Protein AF-A0A2G9S1P7-F1 (afdb_monomer)

Solvent-accessible surface area (backbone atoms only — not comparable to full-atom values): 11426 Å² total; per-residue (Å²): 118,78,45,73,41,62,32,80,43,76,44,75,82,76,68,93,83,61,48,60,66,56,50,50,52,48,40,61,75,66,62,36,43,60,49,79,42,38,72,91,50,47,66,48,49,61,78,44,46,88,80,34,85,60,46,77,47,45,32,31,56,57,99,62,91,51,92,96,43,44,49,48,54,62,67,40,44,70,75,72,67,65,46,51,88,34,25,35,31,53,68,60,59,75,81,32,35,63,25,53,47,60,56,46,48,32,37,54,76,45,55,23,43,71,52,84,76,98,62,97,62,95,48,48,66,64,48,54,51,45,39,42,74,40,74,37,22,32,43,34,33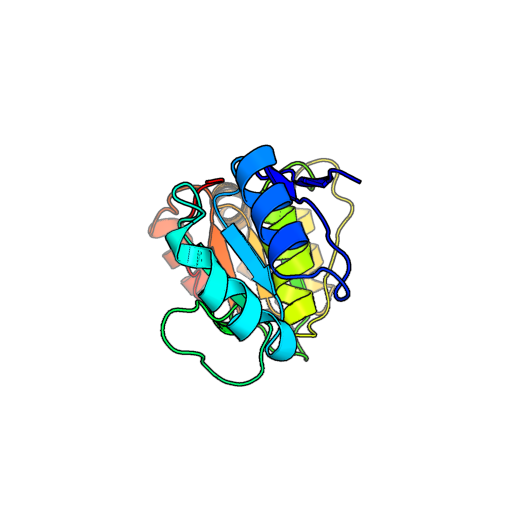,38,33,70,54,55,55,52,37,70,73,48,75,52,80,81,57,67,58,82,41,57,74,46,37,39,30,38,83,57,88,65,58,67,68,54,43,52,53,43,26,74,60,72,73,41,68,65,47,79,47,87,77,75,66,126

Sequence (196 aa):
MIMISITGLILIPGTTQLTAKDILHRLQTSDAKCIITHDALAPVVDSIAAQAPCMKNKMVVSGSPREGWLSFQELFQYWLDLLPSDVFWNASDTGWAKSAWSSVFSPWIQGSCVFAHGMPRFDAEVILETLVKYPVTTFCSAPTLYRMMVLHNLDSYKFKSLKHCISAGEPINPQVMEQWKATTGLDIYEGYGQTE

Nearest PDB structures (foldseek):
  3gpc-assembly1_A  TM=6.292E-01  e=1.128E-20  Homo sapiens
  3day-assembly1_A  TM=6.291E-01  e=3.161E-20  Homo sapiens
  3gpc-assembly2_B  TM=6.311E-01  e=4.089E-20  Homo sapiens
  3b7w-assembly1_A  TM=6.319E-01  e=1.686E-19  Homo sapiens
  3etc-assembly3_B  TM=6.363E-01  e=4.494E-14  Methanosarcina acetivorans

Structure (mmCIF, N/CA/C/O backbone):
data_AF-A0A2G9S1P7-F1
#
_entry.id   AF-A0A2G9S1P7-F1
#
loop_
_atom_site.group_PDB
_atom_site.id
_atom_site.type_symbol
_atom_site.label_atom_id
_atom_site.label_alt_id
_atom_site.label_comp_id
_atom_site.label_asym_id
_atom_site.label_entity_id
_atom_site.label_seq_id
_atom_site.pdbx_PDB_ins_code
_atom_site.Cartn_x
_atom_site.Cartn_y
_atom_site.Cartn_z
_atom_site.occupancy
_atom_site.B_iso_or_equiv
_atom_site.auth_seq_id
_atom_site.auth_comp_id
_atom_site.auth_asym_id
_atom_site.auth_atom_id
_atom_site.pdbx_PDB_model_num
ATOM 1 N N . MET A 1 1 ? -3.459 3.474 -25.927 1.00 24.94 1 MET A N 1
ATOM 2 C CA . MET A 1 1 ? -4.394 3.979 -24.905 1.00 24.94 1 MET A CA 1
ATOM 3 C C . MET A 1 1 ? -3.548 4.681 -23.860 1.00 24.94 1 MET A C 1
ATOM 5 O O . MET A 1 1 ? -2.812 4.001 -23.164 1.00 24.94 1 MET A O 1
ATOM 9 N N . ILE A 1 2 ? -3.510 6.014 -23.869 1.00 28.00 2 ILE A N 1
ATOM 10 C CA . ILE A 1 2 ? -2.743 6.793 -22.889 1.00 28.00 2 ILE A CA 1
ATOM 11 C C . ILE A 1 2 ? -3.583 6.805 -21.617 1.00 28.00 2 ILE A C 1
ATOM 13 O O . ILE A 1 2 ? -4.661 7.393 -21.607 1.00 28.00 2 ILE A O 1
ATOM 17 N N . MET A 1 3 ? -3.145 6.080 -20.591 1.00 25.30 3 MET A N 1
ATOM 18 C CA . MET A 1 3 ? -3.846 6.047 -19.313 1.00 25.30 3 MET A CA 1
ATOM 19 C C . MET A 1 3 ? -3.188 7.095 -18.423 1.00 25.30 3 MET A C 1
ATOM 21 O O . MET A 1 3 ? -2.070 6.901 -17.950 1.00 25.30 3 MET A O 1
ATOM 25 N N . ILE A 1 4 ? -3.847 8.243 -18.271 1.00 33.78 4 ILE A N 1
ATOM 26 C CA . ILE A 1 4 ? -3.433 9.255 -17.299 1.00 33.78 4 ILE A CA 1
ATOM 27 C C . ILE A 1 4 ? -3.841 8.704 -15.939 1.00 33.78 4 ILE A C 1
ATOM 29 O O . ILE A 1 4 ? -5.026 8.640 -15.611 1.00 33.78 4 ILE A O 1
ATOM 33 N N . SER A 1 5 ? -2.852 8.226 -15.191 1.00 40.41 5 SER A N 1
ATOM 34 C CA . SER A 1 5 ? -3.042 7.884 -13.795 1.00 40.41 5 SER A CA 1
ATOM 35 C C . SER A 1 5 ? -3.341 9.162 -13.028 1.00 40.41 5 SER A C 1
ATOM 37 O O . SER A 1 5 ? -2.836 10.249 -13.303 1.00 40.41 5 SER A O 1
ATOM 39 N N . ILE A 1 6 ? -4.141 8.984 -12.000 1.00 33.84 6 ILE A N 1
ATOM 40 C CA . ILE A 1 6 ? -4.586 9.980 -11.040 1.00 33.84 6 ILE A CA 1
ATOM 41 C C . ILE A 1 6 ? -3.395 10.572 -10.241 1.00 33.84 6 ILE A C 1
ATOM 43 O O . ILE A 1 6 ? -3.493 11.598 -9.579 1.00 33.84 6 ILE A O 1
ATOM 47 N N . THR A 1 7 ? -2.223 9.954 -10.390 1.00 36.62 7 THR A N 1
ATOM 48 C CA . THR A 1 7 ? -0.902 10.393 -9.939 1.00 36.62 7 THR A CA 1
ATOM 49 C C . THR A 1 7 ? -0.195 11.346 -10.924 1.00 36.62 7 THR A C 1
ATOM 51 O O . THR A 1 7 ? 1.024 11.444 -10.895 1.00 36.62 7 THR A O 1
ATOM 54 N N . GLY A 1 8 ? -0.870 11.923 -11.923 1.00 43.09 8 GLY A N 1
ATOM 55 C CA . GLY A 1 8 ? -0.194 12.700 -12.978 1.00 43.09 8 GLY A CA 1
ATOM 56 C C . GLY A 1 8 ? 0.811 11.899 -13.830 1.00 43.09 8 GLY A C 1
ATOM 57 O O . GLY A 1 8 ? 1.462 12.464 -14.708 1.00 43.09 8 GLY A O 1
ATOM 58 N N . LEU A 1 9 ? 0.929 10.582 -13.611 1.00 53.75 9 LEU A N 1
ATOM 59 C CA . LEU A 1 9 ? 1.771 9.692 -14.403 1.00 53.75 9 LEU A CA 1
ATOM 60 C C . LEU A 1 9 ? 1.025 9.294 -15.664 1.00 53.75 9 LEU A C 1
ATOM 62 O O . LEU A 1 9 ? -0.098 8.788 -15.626 1.00 53.75 9 LEU A O 1
ATOM 66 N N . ILE A 1 10 ? 1.687 9.485 -16.793 1.00 67.56 10 ILE A N 1
ATOM 67 C CA . ILE A 1 10 ? 1.169 9.101 -18.095 1.00 67.56 10 ILE A CA 1
ATOM 68 C C . ILE A 1 10 ? 1.691 7.698 -18.401 1.00 67.56 10 ILE A C 1
ATOM 70 O O . ILE A 1 10 ? 2.866 7.517 -18.715 1.00 67.56 10 ILE A O 1
ATOM 74 N N . LEU A 1 11 ? 0.817 6.694 -18.304 1.00 67.25 11 LEU A N 1
ATOM 75 C CA . LEU A 1 11 ? 1.153 5.321 -18.670 1.00 67.25 11 LEU A CA 1
ATOM 76 C C . LEU A 1 11 ? 0.963 5.129 -20.176 1.00 67.25 11 LEU A C 1
ATOM 78 O O . LEU A 1 11 ? -0.125 5.337 -20.724 1.00 67.25 11 LEU A O 1
ATOM 82 N N . ILE A 1 12 ? 2.037 4.699 -20.838 1.00 75.50 12 ILE A N 1
ATOM 83 C CA . ILE A 1 12 ? 2.078 4.458 -22.281 1.00 75.50 12 ILE A CA 1
ATOM 84 C C . ILE A 1 12 ? 2.308 2.960 -22.501 1.00 75.50 12 ILE A C 1
ATOM 86 O O . ILE A 1 12 ? 3.454 2.515 -22.568 1.00 75.50 12 ILE A O 1
ATOM 90 N N . PRO A 1 13 ? 1.238 2.150 -22.584 1.00 73.06 13 PRO A N 1
ATOM 91 C CA . PRO A 1 13 ? 1.377 0.712 -22.753 1.00 73.06 13 PRO A CA 1
ATOM 92 C C . PRO A 1 13 ? 2.010 0.368 -24.110 1.00 73.06 13 PRO A C 1
ATOM 94 O O . PRO A 1 13 ? 1.704 0.974 -25.146 1.00 73.06 13 PRO A O 1
ATOM 97 N N . GLY A 1 14 ? 2.876 -0.644 -24.100 1.00 74.12 14 GLY A N 1
ATOM 98 C CA . GLY A 1 14 ? 3.505 -1.239 -25.275 1.00 74.12 14 GLY A CA 1
ATOM 99 C C . GLY A 1 14 ? 3.278 -2.749 -25.309 1.00 74.12 14 GLY A C 1
ATOM 100 O O . GLY A 1 14 ? 3.084 -3.376 -24.272 1.00 74.12 14 GLY A O 1
ATOM 101 N N . THR A 1 15 ? 3.281 -3.333 -26.507 1.00 74.00 15 THR A N 1
ATOM 102 C CA . THR A 1 15 ? 3.285 -4.795 -26.665 1.00 74.00 15 THR A CA 1
ATOM 103 C C . THR A 1 15 ? 4.667 -5.356 -26.327 1.00 74.00 15 THR A C 1
ATOM 105 O O . THR A 1 15 ? 5.679 -4.693 -26.549 1.00 74.00 15 THR A O 1
ATOM 108 N N . THR A 1 16 ? 4.731 -6.591 -25.835 1.00 75.12 16 THR A N 1
ATOM 109 C CA . THR A 1 16 ? 5.998 -7.291 -25.567 1.00 75.12 16 THR A CA 1
ATOM 110 C C . THR A 1 16 ? 6.747 -7.693 -26.845 1.00 75.12 16 THR A C 1
ATOM 112 O O . THR A 1 16 ? 7.886 -8.136 -26.778 1.00 75.12 16 THR A O 1
ATOM 115 N N . GLN A 1 17 ? 6.134 -7.513 -28.021 1.00 79.31 17 GLN A N 1
ATOM 116 C CA . GLN A 1 17 ? 6.729 -7.818 -29.330 1.00 79.31 17 GLN A CA 1
ATOM 117 C C . GLN A 1 17 ? 7.558 -6.662 -29.924 1.00 79.31 17 GLN A C 1
ATOM 119 O O . GLN A 1 17 ? 8.015 -6.760 -31.061 1.00 79.31 17 GLN A O 1
ATOM 124 N N . LEU A 1 18 ? 7.719 -5.544 -29.205 1.00 81.81 18 LEU A N 1
ATOM 125 C CA . LEU A 1 18 ? 8.450 -4.376 -29.706 1.00 81.81 18 LEU A CA 1
ATOM 126 C C . LEU A 1 18 ? 9.950 -4.664 -29.849 1.00 81.81 18 LEU A C 1
ATOM 128 O O . LEU A 1 18 ? 10.580 -5.238 -28.961 1.00 81.81 18 LEU A O 1
ATOM 132 N N . THR A 1 19 ? 10.537 -4.203 -30.953 1.00 91.31 19 THR A N 1
ATOM 133 C CA . THR A 1 19 ? 11.985 -4.276 -31.169 1.00 91.31 19 THR A CA 1
ATOM 134 C C . THR A 1 19 ? 12.717 -3.163 -30.413 1.00 91.31 19 THR A C 1
ATOM 136 O O . THR A 1 19 ? 12.115 -2.173 -29.996 1.00 91.31 19 THR A O 1
ATOM 139 N N . ALA A 1 20 ? 14.046 -3.264 -30.302 1.00 91.56 20 ALA A N 1
ATOM 140 C CA . ALA A 1 20 ? 14.887 -2.208 -29.727 1.00 91.56 20 ALA A CA 1
ATOM 141 C C . ALA A 1 20 ? 14.623 -0.825 -30.354 1.00 91.56 20 ALA A C 1
ATOM 143 O O . ALA A 1 20 ? 14.529 0.178 -29.649 1.00 91.56 20 ALA A O 1
ATOM 144 N N . LYS A 1 21 ? 14.451 -0.777 -31.683 1.00 92.56 21 LYS A N 1
ATOM 145 C CA . LYS A 1 21 ? 14.173 0.466 -32.415 1.00 92.56 21 LYS A CA 1
ATOM 146 C C . LYS A 1 21 ? 12.805 1.037 -32.053 1.00 92.56 21 LYS A C 1
ATOM 148 O O . LYS A 1 21 ? 12.691 2.243 -31.851 1.00 92.56 21 LYS A O 1
ATOM 153 N N . ASP A 1 22 ? 11.793 0.180 -31.928 1.00 90.88 22 ASP A N 1
ATOM 154 C CA . ASP A 1 22 ? 10.436 0.614 -31.588 1.00 90.88 22 ASP A CA 1
ATOM 155 C C . ASP A 1 22 ? 10.359 1.158 -30.159 1.00 90.88 22 ASP A C 1
ATOM 157 O O . ASP A 1 22 ? 9.702 2.172 -29.914 1.00 90.88 22 ASP A O 1
ATOM 161 N N . ILE A 1 23 ? 11.041 0.502 -29.213 1.00 90.06 23 ILE A N 1
ATOM 162 C CA . ILE A 1 23 ? 11.106 0.945 -27.815 1.00 90.06 23 ILE A CA 1
ATOM 163 C C . ILE A 1 23 ? 11.822 2.294 -27.736 1.00 90.06 23 ILE A C 1
ATOM 165 O O . ILE A 1 23 ? 11.286 3.226 -27.141 1.00 90.06 23 ILE A O 1
ATOM 169 N N . LEU A 1 24 ? 12.985 2.430 -28.381 1.00 92.06 24 LEU A N 1
ATOM 170 C CA . LEU A 1 24 ? 13.747 3.679 -28.384 1.00 92.06 24 LEU A CA 1
ATOM 171 C C . LEU A 1 24 ? 12.939 4.840 -28.973 1.00 92.06 24 LEU A C 1
ATOM 173 O O . LEU A 1 24 ? 12.854 5.904 -28.362 1.00 92.06 24 LEU A O 1
ATOM 177 N N . HIS A 1 25 ? 12.299 4.616 -30.124 1.00 91.62 25 HIS A N 1
ATOM 178 C CA . HIS A 1 25 ? 11.464 5.624 -30.771 1.00 91.62 25 HIS A CA 1
ATOM 179 C C . HIS A 1 25 ? 10.335 6.102 -29.850 1.00 91.62 25 HIS A C 1
ATOM 181 O O . HIS A 1 25 ? 10.090 7.304 -29.739 1.00 91.62 25 HIS A O 1
ATOM 187 N N . ARG A 1 26 ? 9.674 5.176 -29.146 1.00 88.75 26 ARG A N 1
ATOM 188 C CA . ARG A 1 26 ? 8.619 5.513 -28.183 1.00 88.75 26 ARG A CA 1
ATOM 189 C C . ARG A 1 26 ? 9.161 6.309 -27.003 1.00 88.75 26 ARG A C 1
ATOM 191 O O . ARG A 1 26 ? 8.593 7.353 -26.712 1.00 88.75 26 ARG A O 1
ATOM 198 N N . LEU A 1 27 ? 10.257 5.864 -26.381 1.00 89.62 27 LEU A N 1
ATOM 199 C CA . LEU A 1 27 ? 10.870 6.542 -25.231 1.00 89.62 27 LEU A CA 1
ATOM 200 C C . LEU A 1 27 ? 11.237 7.996 -25.548 1.00 89.62 27 LEU A C 1
ATOM 202 O O . LEU A 1 27 ? 10.959 8.885 -24.747 1.00 89.62 27 LEU A O 1
ATOM 206 N N . GLN A 1 28 ? 11.817 8.232 -26.728 1.00 88.62 28 GLN A N 1
ATOM 207 C CA . GLN A 1 28 ? 12.198 9.569 -27.185 1.00 88.62 28 GLN A CA 1
ATOM 208 C C . GLN A 1 28 ? 10.980 10.430 -27.529 1.00 88.62 28 GLN A C 1
ATOM 210 O O . GLN A 1 28 ? 10.924 11.593 -27.147 1.00 88.62 28 GLN A O 1
ATOM 215 N N . THR A 1 29 ? 9.987 9.861 -28.219 1.00 89.12 29 THR A N 1
ATOM 216 C CA . THR A 1 29 ? 8.788 10.608 -28.634 1.00 89.12 29 THR A CA 1
ATOM 217 C C . THR A 1 29 ? 7.922 11.001 -27.440 1.00 89.12 29 THR A C 1
ATOM 219 O O . THR A 1 29 ? 7.301 12.059 -27.452 1.00 89.12 29 THR A O 1
ATOM 222 N N . SER A 1 30 ? 7.862 10.158 -26.408 1.00 84.56 30 SER A N 1
ATOM 223 C CA . SER A 1 30 ? 7.041 10.414 -25.226 1.00 84.56 30 SER A CA 1
ATOM 224 C C . SER A 1 30 ? 7.754 11.160 -24.105 1.00 84.56 30 SER A C 1
ATOM 226 O O . SER A 1 30 ? 7.119 11.415 -23.086 1.00 84.56 30 SER A O 1
ATOM 228 N N . ASP A 1 31 ? 9.058 11.417 -24.234 1.00 85.75 31 ASP A N 1
ATOM 229 C CA . ASP A 1 31 ? 9.894 11.939 -23.145 1.00 85.75 31 ASP A CA 1
ATOM 230 C C . ASP A 1 31 ? 9.761 11.100 -21.852 1.00 85.75 31 ASP A C 1
ATOM 232 O O . ASP A 1 31 ? 9.634 11.604 -20.733 1.00 85.75 31 ASP A O 1
ATOM 236 N N . ALA A 1 32 ? 9.699 9.769 -22.011 1.00 83.44 32 ALA A N 1
ATOM 237 C CA . ALA A 1 32 ? 9.426 8.876 -20.889 1.00 83.44 32 ALA A CA 1
ATOM 238 C C . ALA A 1 32 ? 10.610 8.845 -19.915 1.00 83.44 32 ALA A C 1
ATOM 240 O O . ALA A 1 32 ? 11.734 8.496 -20.276 1.00 83.44 32 ALA A O 1
ATOM 241 N N . LYS A 1 33 ? 10.326 9.136 -18.642 1.00 87.12 33 LYS A N 1
ATOM 242 C CA . LYS A 1 33 ? 11.322 9.139 -17.558 1.00 87.12 33 LYS A CA 1
ATOM 243 C C . LYS A 1 33 ? 11.551 7.763 -16.932 1.00 87.12 33 LYS A C 1
ATOM 245 O O . LYS A 1 33 ? 12.543 7.579 -16.229 1.00 87.12 33 LYS A O 1
ATOM 250 N N . CYS A 1 34 ? 10.646 6.813 -17.157 1.00 86.69 34 CYS A N 1
ATOM 251 C CA . CYS A 1 34 ? 10.711 5.465 -16.603 1.00 86.69 34 CYS A CA 1
ATOM 252 C C . CYS A 1 34 ? 10.182 4.437 -17.609 1.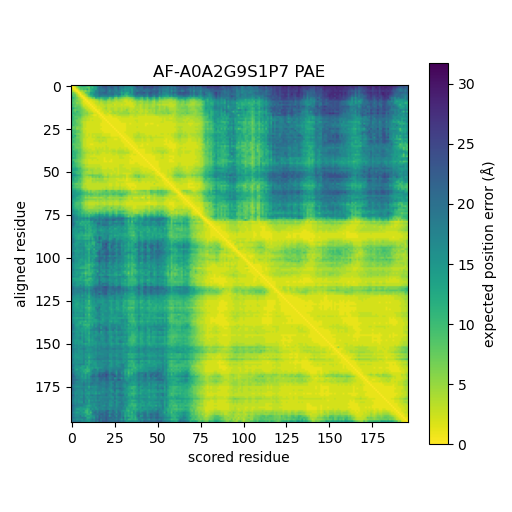00 86.69 34 CYS A C 1
ATOM 254 O O . CYS A 1 34 ? 9.243 4.724 -18.353 1.00 86.69 34 CYS A O 1
ATOM 256 N N . ILE A 1 35 ? 10.763 3.238 -17.600 1.00 88.31 35 ILE A N 1
ATOM 257 C CA . ILE A 1 35 ? 10.259 2.065 -18.318 1.00 88.31 35 ILE A CA 1
ATOM 258 C C . ILE A 1 35 ? 10.105 0.893 -17.352 1.00 88.31 35 ILE A C 1
ATOM 260 O O . ILE A 1 35 ? 10.987 0.636 -16.534 1.00 88.31 35 ILE A O 1
ATOM 264 N N . ILE A 1 36 ? 8.988 0.178 -17.473 1.00 88.06 36 ILE A N 1
ATOM 265 C CA . ILE A 1 36 ? 8.688 -1.032 -16.707 1.00 88.06 36 ILE A CA 1
ATOM 266 C C . ILE A 1 36 ? 8.606 -2.192 -17.701 1.00 88.06 36 ILE A C 1
ATOM 268 O O . ILE A 1 36 ? 7.870 -2.103 -18.683 1.00 88.06 36 ILE A O 1
ATOM 272 N N . THR A 1 37 ? 9.368 -3.262 -17.481 1.00 88.81 37 THR A N 1
ATOM 273 C CA . THR A 1 37 ? 9.363 -4.443 -18.363 1.00 88.81 37 THR A CA 1
ATOM 274 C C . THR A 1 37 ? 9.660 -5.736 -17.600 1.00 88.81 37 THR A C 1
ATOM 276 O O . THR A 1 37 ? 9.910 -5.694 -16.406 1.00 88.81 37 THR A O 1
ATOM 279 N N . HIS A 1 38 ? 9.634 -6.893 -18.260 1.00 87.88 38 HIS A N 1
ATOM 280 C CA . HIS A 1 38 ? 10.009 -8.196 -17.692 1.00 87.88 38 HIS A CA 1
ATOM 281 C C . HIS A 1 38 ? 11.424 -8.635 -18.124 1.00 87.88 38 HIS A C 1
ATOM 283 O O . HIS A 1 38 ? 12.024 -8.039 -19.025 1.00 87.88 38 HIS A O 1
ATOM 289 N N . ASP A 1 39 ? 11.928 -9.741 -17.566 1.00 88.50 39 ASP A N 1
ATOM 290 C CA . ASP A 1 39 ? 13.300 -10.239 -17.785 1.00 88.50 39 ASP A CA 1
ATOM 291 C C . ASP A 1 39 ? 13.697 -10.386 -19.254 1.00 88.50 39 ASP A C 1
ATOM 293 O O . ASP A 1 39 ? 14.772 -9.948 -19.651 1.00 88.50 39 ASP A O 1
ATOM 297 N N . ALA A 1 40 ? 12.820 -10.960 -20.084 1.00 87.81 40 ALA A N 1
ATOM 298 C CA . ALA A 1 40 ? 13.117 -11.174 -21.503 1.00 87.81 40 ALA A CA 1
ATOM 299 C C . ALA A 1 40 ? 13.342 -9.876 -22.311 1.00 87.81 40 ALA A C 1
ATOM 301 O O . ALA A 1 40 ? 14.049 -9.904 -23.314 1.00 87.81 40 ALA A O 1
ATOM 302 N N . LEU A 1 41 ? 12.782 -8.738 -21.886 1.00 89.50 41 LEU A N 1
ATOM 303 C CA . LEU A 1 41 ? 12.900 -7.459 -22.598 1.00 89.50 41 LEU A CA 1
ATOM 304 C C . LEU A 1 41 ? 13.938 -6.519 -21.972 1.00 89.50 41 LEU A C 1
ATOM 306 O O . LEU A 1 41 ? 14.412 -5.604 -22.642 1.00 89.50 41 LEU A O 1
ATOM 310 N N . ALA A 1 42 ? 14.327 -6.738 -20.715 1.00 91.88 42 ALA A N 1
ATOM 311 C CA . ALA A 1 42 ? 15.294 -5.888 -20.027 1.00 91.88 42 ALA A CA 1
ATOM 312 C C . ALA A 1 42 ? 16.661 -5.774 -20.754 1.00 91.88 42 ALA A C 1
ATOM 314 O O . ALA A 1 42 ? 17.139 -4.649 -20.903 1.00 91.88 42 ALA A O 1
ATOM 315 N N . PRO A 1 43 ? 17.264 -6.849 -21.319 1.00 93.25 43 PRO A N 1
ATOM 316 C CA . PRO A 1 43 ? 18.500 -6.733 -22.103 1.00 93.25 43 PRO A CA 1
ATOM 317 C C . PRO A 1 43 ? 18.353 -5.853 -23.349 1.00 93.25 43 PRO A C 1
ATOM 319 O O . PRO A 1 43 ? 19.279 -5.138 -23.727 1.00 93.25 43 PRO A O 1
ATOM 322 N N . VAL A 1 44 ? 17.176 -5.882 -23.981 1.00 92.75 44 VAL A N 1
ATOM 323 C CA . VAL A 1 44 ? 16.881 -5.049 -25.151 1.00 92.75 44 VAL A CA 1
ATOM 324 C C . VAL A 1 44 ? 16.865 -3.580 -24.745 1.00 92.75 44 VAL A C 1
ATOM 326 O O . VAL A 1 44 ? 17.469 -2.754 -25.425 1.00 92.75 44 VAL A O 1
ATOM 329 N N . VAL A 1 45 ? 16.240 -3.258 -23.611 1.00 92.75 45 VAL A N 1
ATOM 330 C CA . VAL A 1 45 ? 16.213 -1.893 -23.068 1.00 92.75 45 VAL A CA 1
ATOM 331 C C . VAL A 1 45 ? 17.615 -1.422 -22.679 1.00 92.75 45 VAL A C 1
ATOM 333 O O . VAL A 1 45 ? 17.981 -0.294 -22.996 1.00 92.75 45 VAL A O 1
ATOM 336 N N . ASP A 1 46 ? 18.434 -2.279 -22.065 1.00 93.88 46 ASP A N 1
ATOM 337 C CA . ASP A 1 46 ? 19.824 -1.941 -21.731 1.00 93.88 46 ASP A CA 1
ATOM 338 C C . ASP A 1 46 ? 20.642 -1.571 -22.979 1.00 93.88 46 ASP A C 1
ATOM 340 O O . ASP A 1 46 ? 21.410 -0.610 -22.943 1.00 93.88 46 ASP A O 1
ATOM 344 N N . SER A 1 47 ? 20.415 -2.255 -24.108 1.00 94.31 47 SER A N 1
ATOM 345 C CA . SER A 1 47 ? 21.120 -1.974 -25.370 1.00 94.31 47 SER A CA 1
ATOM 346 C C . SER A 1 47 ? 20.836 -0.577 -25.950 1.00 94.31 47 SER A C 1
ATOM 348 O O . SER A 1 47 ? 21.646 -0.041 -26.708 1.00 94.31 47 SER A O 1
ATOM 350 N N . ILE A 1 48 ? 19.701 0.029 -25.585 1.00 93.50 48 ILE A N 1
ATOM 351 C CA . ILE A 1 48 ? 19.256 1.341 -26.081 1.00 93.50 48 ILE A CA 1
ATOM 352 C C . ILE A 1 48 ? 19.247 2.432 -25.005 1.00 93.50 48 ILE A C 1
ATOM 354 O O . ILE A 1 48 ? 19.024 3.594 -25.334 1.00 93.50 48 ILE A O 1
ATOM 358 N N . ALA A 1 49 ? 19.498 2.097 -23.736 1.00 89.44 49 ALA A N 1
ATOM 359 C CA . ALA A 1 49 ? 19.341 3.018 -22.611 1.00 89.44 49 ALA A CA 1
ATOM 360 C C . ALA A 1 49 ? 20.197 4.287 -22.752 1.00 89.44 49 ALA A C 1
ATOM 362 O O . ALA A 1 49 ? 19.715 5.388 -22.505 1.00 89.44 49 ALA A O 1
ATOM 363 N N . ALA A 1 50 ? 21.435 4.149 -23.239 1.00 90.19 50 ALA A N 1
ATOM 364 C CA . ALA A 1 50 ? 22.340 5.276 -23.480 1.00 90.19 50 ALA A CA 1
ATOM 365 C C . ALA A 1 50 ? 21.837 6.258 -24.560 1.00 90.19 50 ALA A C 1
ATOM 367 O O . ALA A 1 50 ? 22.307 7.389 -24.631 1.00 90.19 50 ALA A O 1
ATOM 368 N N . GLN A 1 51 ? 20.888 5.836 -25.402 1.00 91.25 51 GLN A N 1
ATOM 369 C CA . GLN A 1 51 ? 20.308 6.637 -26.487 1.00 91.25 51 GLN A CA 1
ATOM 370 C C . GLN A 1 51 ? 19.012 7.357 -26.060 1.00 91.25 51 GLN A C 1
ATOM 372 O O . GLN A 1 51 ? 18.446 8.125 -26.842 1.00 91.25 51 GLN A O 1
ATOM 377 N N . ALA A 1 52 ? 18.535 7.125 -24.832 1.00 88.00 52 ALA A N 1
ATOM 378 C CA . ALA A 1 52 ? 17.333 7.728 -24.260 1.00 88.00 52 ALA A CA 1
ATOM 379 C C . ALA A 1 52 ? 17.702 8.623 -23.054 1.00 88.00 52 ALA A C 1
ATOM 381 O O . ALA A 1 52 ? 17.522 8.211 -21.909 1.00 88.00 52 ALA A O 1
ATOM 382 N N . PRO A 1 53 ? 18.205 9.853 -23.280 1.00 84.88 53 PRO A N 1
ATOM 383 C CA . PRO A 1 53 ? 18.754 10.709 -22.217 1.00 84.88 53 PRO A CA 1
ATOM 384 C C . PRO A 1 53 ? 17.722 11.131 -21.159 1.00 84.88 53 PRO A C 1
ATOM 386 O O . PRO A 1 53 ? 18.087 11.480 -20.040 1.00 84.88 53 PRO A O 1
ATOM 389 N N . CYS A 1 54 ? 16.435 11.093 -21.499 1.00 83.50 54 CYS A N 1
ATOM 390 C CA . CYS A 1 54 ? 15.346 11.476 -20.604 1.00 83.50 54 CYS A CA 1
ATOM 391 C C . CYS A 1 54 ? 14.938 10.353 -19.635 1.00 83.50 54 CYS A C 1
ATOM 393 O O . CYS A 1 54 ? 14.267 10.617 -18.634 1.00 83.50 54 CYS A O 1
ATOM 395 N N . MET A 1 55 ? 15.359 9.110 -19.906 1.00 88.50 55 MET A N 1
ATOM 396 C CA . MET A 1 55 ? 15.042 7.937 -19.096 1.00 88.50 55 MET A CA 1
ATOM 397 C C . MET A 1 55 ? 15.904 7.929 -17.829 1.00 88.50 55 MET A C 1
ATOM 399 O O . MET A 1 55 ? 17.114 7.728 -17.881 1.00 88.50 55 MET A O 1
ATOM 403 N N . LYS A 1 56 ? 15.266 8.142 -16.677 1.00 86.25 56 LYS A N 1
ATOM 404 C CA . LYS A 1 56 ? 15.924 8.218 -15.366 1.00 86.25 56 LYS A CA 1
ATOM 405 C C . LYS A 1 56 ? 15.936 6.881 -14.639 1.00 86.25 56 LYS A C 1
ATOM 407 O O . LYS A 1 56 ? 16.914 6.556 -13.980 1.00 86.25 56 LYS A O 1
ATOM 412 N N . ASN A 1 57 ? 14.846 6.124 -14.758 1.00 86.94 57 ASN A N 1
ATOM 413 C CA . ASN A 1 57 ? 14.635 4.888 -14.014 1.00 86.94 57 ASN A CA 1
ATOM 414 C C . ASN A 1 57 ? 14.268 3.733 -14.948 1.00 86.94 57 ASN A C 1
ATOM 416 O O . ASN A 1 57 ? 13.616 3.916 -15.978 1.00 86.94 57 ASN A O 1
ATOM 420 N N . LYS A 1 58 ? 14.668 2.525 -14.556 1.00 90.94 58 LYS A N 1
ATOM 421 C CA . LYS A 1 58 ? 14.320 1.273 -15.228 1.00 90.94 58 LYS A CA 1
ATOM 422 C C . LYS A 1 58 ? 13.810 0.306 -14.172 1.00 90.94 58 LYS A C 1
ATOM 424 O O . LYS A 1 58 ? 14.504 0.069 -13.185 1.00 90.94 58 LYS A O 1
ATOM 429 N N . MET A 1 59 ? 12.613 -0.227 -14.368 1.00 89.19 59 MET A N 1
ATOM 430 C CA . MET A 1 59 ? 11.981 -1.161 -13.442 1.00 89.19 59 MET A CA 1
ATOM 431 C C . MET A 1 59 ? 11.747 -2.503 -14.124 1.00 89.19 59 MET A C 1
ATOM 433 O O . MET A 1 59 ? 11.294 -2.557 -15.270 1.00 89.19 59 MET A O 1
ATOM 437 N N . VAL A 1 60 ? 12.057 -3.586 -13.420 1.00 89.31 60 VAL A N 1
ATOM 438 C CA . VAL A 1 60 ? 11.835 -4.946 -13.903 1.00 89.31 60 VAL A CA 1
ATOM 439 C C . VAL A 1 60 ? 10.775 -5.639 -13.053 1.00 89.31 60 VAL A C 1
ATOM 441 O O . VAL A 1 60 ? 10.807 -5.573 -11.828 1.00 89.31 60 VAL A O 1
ATOM 444 N N . VAL A 1 61 ? 9.829 -6.297 -13.715 1.00 85.06 61 VAL A N 1
ATOM 445 C CA . VAL A 1 61 ? 8.861 -7.213 -13.117 1.00 85.06 61 VAL A CA 1
ATOM 446 C C . VAL A 1 61 ? 9.460 -8.611 -13.233 1.00 85.06 61 VAL A C 1
ATOM 448 O O . VAL A 1 61 ? 9.313 -9.262 -14.267 1.00 85.06 61 VAL A O 1
ATOM 451 N N . SER A 1 62 ? 10.189 -9.036 -12.200 1.00 81.25 62 SER A N 1
ATOM 452 C CA . SER A 1 62 ? 10.956 -10.291 -12.175 1.00 81.25 62 SER A CA 1
ATOM 453 C C . SER A 1 62 ? 10.925 -10.938 -10.793 1.00 81.25 62 SER A C 1
ATOM 455 O O . SER A 1 62 ? 10.738 -10.261 -9.787 1.00 81.25 62 SER A O 1
ATOM 457 N N . GLY A 1 63 ? 11.127 -12.257 -10.746 1.00 75.50 63 GLY A N 1
ATOM 458 C CA . GLY A 1 63 ? 11.371 -12.991 -9.501 1.00 75.50 63 GLY A CA 1
ATOM 459 C C . GLY A 1 63 ? 12.833 -12.952 -9.038 1.00 75.50 63 GLY A C 1
ATOM 460 O O . GLY A 1 63 ? 13.162 -13.573 -8.032 1.00 75.50 63 GLY A O 1
ATOM 461 N N . SER A 1 64 ? 13.735 -12.295 -9.772 1.00 81.00 64 SER A N 1
ATOM 462 C CA . SER A 1 64 ? 15.154 -12.192 -9.421 1.00 81.00 64 SER A CA 1
ATOM 463 C C . SER A 1 64 ? 15.674 -10.765 -9.616 1.00 81.00 64 SER A C 1
ATOM 465 O O . SER A 1 64 ? 15.286 -10.097 -10.576 1.00 81.00 64 SER A O 1
ATOM 467 N N . PRO A 1 65 ? 16.562 -10.278 -8.730 1.00 82.69 65 PRO A N 1
ATOM 468 C CA . PRO A 1 65 ? 17.135 -8.947 -8.865 1.00 82.69 65 PRO A CA 1
ATOM 469 C C . PRO A 1 65 ? 17.999 -8.852 -10.128 1.00 82.69 65 PRO A C 1
ATOM 471 O O . PRO A 1 65 ? 18.698 -9.797 -10.503 1.00 82.69 65 PRO A O 1
ATOM 474 N N . ARG A 1 66 ? 17.973 -7.683 -10.772 1.00 88.75 66 ARG A N 1
ATOM 475 C CA . ARG A 1 66 ? 18.779 -7.369 -11.956 1.00 88.75 66 ARG A CA 1
ATOM 476 C C . ARG A 1 66 ? 19.625 -6.132 -11.681 1.00 88.75 66 ARG A C 1
ATOM 478 O O . ARG A 1 66 ? 19.101 -5.085 -11.320 1.00 88.75 66 ARG A O 1
ATOM 485 N N . GLU A 1 67 ? 20.934 -6.244 -11.880 1.00 88.62 67 GLU A N 1
ATOM 486 C CA . GLU A 1 67 ? 21.869 -5.141 -11.645 1.00 88.62 67 GLU A CA 1
ATOM 487 C C . GLU A 1 67 ? 21.522 -3.914 -12.508 1.00 88.62 67 GLU A C 1
ATOM 489 O O . GLU A 1 67 ? 21.254 -4.030 -13.706 1.00 88.62 67 GLU A O 1
ATOM 494 N N . GLY A 1 68 ? 21.496 -2.727 -11.895 1.00 87.75 68 GLY A N 1
ATOM 495 C CA . GLY A 1 68 ? 21.140 -1.475 -12.573 1.00 87.75 68 GLY A CA 1
ATOM 496 C C . GLY A 1 68 ? 19.649 -1.317 -12.903 1.00 87.75 68 GLY A C 1
ATOM 497 O O . GLY A 1 68 ? 19.295 -0.417 -13.671 1.00 87.75 68 GLY A O 1
ATOM 498 N N . TRP A 1 69 ? 18.787 -2.177 -12.351 1.00 91.38 69 TRP A N 1
ATOM 499 C CA . TRP A 1 6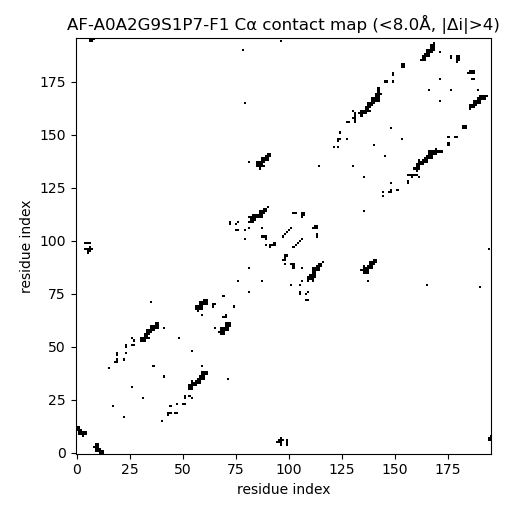9 ? 17.332 -2.112 -12.464 1.00 91.38 69 TRP A CA 1
ATOM 500 C C . TRP A 1 69 ? 16.683 -2.120 -11.083 1.00 91.38 69 TRP A C 1
ATOM 502 O O . TRP A 1 69 ? 17.122 -2.811 -10.168 1.00 91.38 69 TRP A O 1
ATOM 512 N N . LEU A 1 70 ? 15.602 -1.363 -10.952 1.00 85.69 70 LEU A N 1
ATOM 513 C CA . LEU A 1 70 ? 14.750 -1.388 -9.776 1.00 85.69 70 LEU A CA 1
ATOM 514 C C . LEU A 1 70 ? 13.796 -2.587 -9.865 1.00 85.69 70 LEU A C 1
ATOM 516 O O . LEU A 1 70 ? 13.152 -2.789 -10.896 1.00 85.69 70 LEU A O 1
ATOM 520 N N . SER A 1 71 ? 13.681 -3.377 -8.799 1.00 83.88 71 SER A N 1
ATOM 521 C CA . SER A 1 71 ? 12.677 -4.442 -8.732 1.00 83.88 71 SER A CA 1
ATOM 522 C C . SER A 1 71 ? 11.305 -3.826 -8.487 1.00 83.88 71 SER A C 1
ATOM 524 O O . SER A 1 71 ? 11.071 -3.183 -7.464 1.00 83.88 71 SER A O 1
ATOM 526 N N . PHE A 1 72 ? 10.393 -4.005 -9.442 1.00 77.38 72 PHE A N 1
ATOM 527 C CA . PHE A 1 72 ? 9.030 -3.507 -9.315 1.00 77.38 72 PHE A CA 1
ATOM 528 C C . PHE A 1 72 ? 8.340 -4.159 -8.111 1.00 77.38 72 PHE A C 1
ATOM 530 O O . PHE A 1 72 ? 7.721 -3.468 -7.314 1.00 77.38 72 PHE A O 1
ATOM 537 N N . GLN A 1 73 ? 8.514 -5.468 -7.919 1.00 70.69 73 GLN A N 1
ATOM 538 C CA . GLN A 1 73 ? 7.961 -6.186 -6.774 1.00 70.69 73 GLN A CA 1
ATOM 539 C C . GLN A 1 73 ? 8.508 -5.661 -5.445 1.00 70.69 73 GLN A C 1
ATOM 541 O O . GLN A 1 73 ? 7.713 -5.316 -4.579 1.00 70.69 73 GLN A O 1
ATOM 546 N N . GLU A 1 74 ? 9.829 -5.536 -5.289 1.00 72.62 74 GLU A N 1
ATOM 547 C CA . GLU A 1 74 ? 10.427 -5.108 -4.013 1.00 72.62 74 GLU A CA 1
ATOM 548 C C . GLU A 1 74 ? 9.989 -3.692 -3.623 1.00 72.62 74 GLU A C 1
ATOM 550 O O . GLU A 1 74 ? 9.655 -3.447 -2.466 1.00 72.62 74 GLU A O 1
ATOM 555 N N . LEU A 1 75 ? 9.914 -2.773 -4.592 1.00 69.31 75 LEU A N 1
ATOM 556 C CA . LEU A 1 75 ? 9.450 -1.402 -4.358 1.00 69.31 75 LEU A CA 1
ATOM 557 C C . LEU A 1 75 ? 8.032 -1.337 -3.788 1.00 69.31 75 LEU A C 1
ATOM 559 O O . LEU A 1 75 ? 7.753 -0.485 -2.948 1.00 69.31 75 LEU A O 1
ATOM 563 N N . PHE A 1 76 ? 7.142 -2.226 -4.230 1.00 67.56 76 PHE A N 1
ATOM 564 C CA . PHE A 1 76 ? 5.755 -2.245 -3.765 1.00 67.56 76 PHE A CA 1
ATOM 565 C C . PHE A 1 76 ? 5.509 -3.202 -2.593 1.00 67.56 76 PHE A C 1
ATOM 567 O O . PHE A 1 76 ? 4.497 -3.032 -1.911 1.00 67.56 76 PHE A O 1
ATOM 574 N N . GLN A 1 77 ? 6.410 -4.159 -2.344 1.00 64.81 77 GLN A N 1
ATOM 575 C CA . GLN A 1 77 ? 6.293 -5.172 -1.292 1.00 64.81 77 GLN A CA 1
ATOM 576 C C . GLN A 1 77 ? 6.556 -4.594 0.105 1.00 64.81 77 GLN A C 1
ATOM 578 O O . GLN A 1 77 ? 5.781 -4.839 1.022 1.00 64.81 77 GLN A O 1
ATOM 583 N N . TYR A 1 78 ? 7.591 -3.767 0.277 1.00 66.56 78 TYR A N 1
ATOM 584 C CA . TYR A 1 78 ? 7.942 -3.249 1.610 1.00 66.56 78 TYR A CA 1
ATOM 585 C C . TYR A 1 78 ? 7.078 -2.079 2.085 1.00 66.56 78 TYR A C 1
ATOM 587 O O . TYR A 1 78 ? 7.062 -1.775 3.272 1.00 66.56 78 TYR A O 1
ATOM 595 N N . TRP A 1 79 ? 6.372 -1.399 1.179 1.00 75.31 79 TRP A N 1
ATOM 596 C CA . TRP A 1 79 ? 5.606 -0.205 1.539 1.00 75.31 79 TRP A CA 1
ATOM 597 C C . TRP A 1 79 ? 4.369 -0.514 2.394 1.00 75.31 79 TRP A C 1
ATOM 599 O O . TRP A 1 79 ? 4.098 0.207 3.351 1.00 75.31 79 TRP A O 1
ATOM 609 N N . LEU A 1 80 ? 3.609 -1.557 2.038 1.00 81.56 80 LEU A N 1
ATOM 610 C CA . LEU A 1 80 ? 2.378 -1.938 2.749 1.00 81.56 80 LEU A CA 1
ATOM 611 C C . LEU A 1 80 ? 2.530 -3.194 3.619 1.00 81.56 80 LEU A C 1
ATOM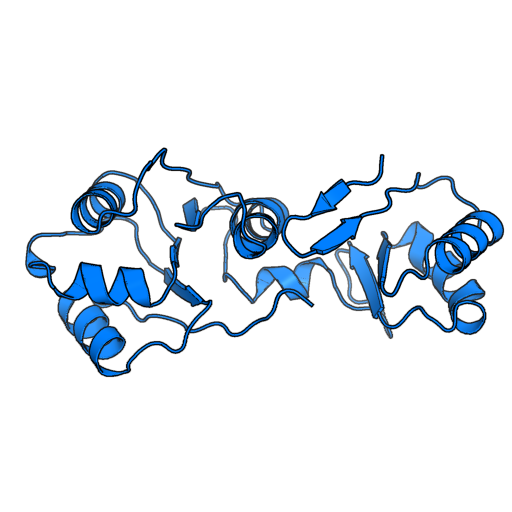 613 O O . LEU A 1 80 ? 1.582 -3.519 4.333 1.00 81.56 80 LEU A O 1
ATOM 617 N N . ASP A 1 81 ? 3.669 -3.890 3.516 1.00 83.38 81 ASP A N 1
ATOM 618 C CA . ASP A 1 81 ? 3.965 -5.156 4.202 1.00 83.38 81 ASP A CA 1
ATOM 619 C C . ASP A 1 81 ? 2.813 -6.177 4.087 1.00 83.38 81 ASP A C 1
ATOM 621 O O . ASP A 1 81 ? 2.327 -6.717 5.081 1.00 83.38 81 ASP A O 1
ATOM 625 N N . LEU A 1 82 ? 2.298 -6.386 2.864 1.00 85.88 82 LEU A N 1
ATOM 626 C CA . LEU A 1 82 ? 1.131 -7.245 2.642 1.00 85.88 82 LEU A CA 1
ATOM 627 C C . LEU A 1 82 ? 1.542 -8.685 2.358 1.00 85.88 82 LEU A C 1
ATOM 629 O O . LEU A 1 82 ? 2.399 -8.977 1.525 1.00 85.88 82 LEU A O 1
ATOM 633 N N . LEU A 1 83 ? 0.818 -9.609 2.977 1.00 88.56 83 LEU A N 1
ATOM 634 C CA . LEU A 1 83 ? 0.845 -11.023 2.644 1.00 88.56 83 LEU A CA 1
ATOM 635 C C . LEU A 1 83 ? -0.329 -11.372 1.714 1.00 88.56 83 LEU A C 1
ATOM 637 O O . LEU A 1 83 ? -1.386 -10.742 1.787 1.00 88.56 83 LEU A O 1
ATOM 641 N N . PRO A 1 84 ? -0.231 -12.440 0.900 1.00 90.81 84 PRO A N 1
ATOM 642 C CA . PRO A 1 84 ? -1.347 -12.896 0.063 1.00 90.81 84 PRO A CA 1
ATOM 643 C C . PRO A 1 84 ? -2.633 -13.221 0.846 1.00 90.81 84 PRO A C 1
ATOM 645 O O . PRO A 1 84 ? -3.728 -13.217 0.292 1.00 90.81 84 PRO A O 1
ATOM 648 N N . SER A 1 85 ? -2.515 -13.517 2.145 1.00 93.31 85 SER A N 1
ATOM 649 C CA . SER A 1 85 ? -3.650 -13.777 3.037 1.00 93.31 85 SER A CA 1
ATOM 650 C C . SER A 1 85 ? -4.327 -12.517 3.582 1.00 93.31 85 SER A C 1
ATOM 652 O O . SER A 1 85 ? -5.335 -12.635 4.279 1.00 93.31 85 SER A O 1
ATOM 654 N N . ASP A 1 86 ? -3.760 -11.334 3.343 1.00 94.81 86 ASP A N 1
ATOM 655 C CA . ASP A 1 86 ? -4.268 -10.091 3.909 1.00 94.81 86 ASP A CA 1
ATOM 656 C C . ASP A 1 86 ? -5.469 -9.531 3.149 1.00 94.81 86 ASP A C 1
ATOM 658 O O . ASP A 1 86 ? -5.632 -9.699 1.937 1.00 94.81 86 ASP A O 1
ATOM 662 N N . VAL A 1 87 ? -6.309 -8.823 3.902 1.00 97.00 87 VAL A N 1
ATOM 663 C CA . VAL A 1 87 ? -7.398 -7.998 3.391 1.00 97.00 87 VAL A CA 1
ATOM 664 C C . VAL A 1 87 ? -7.019 -6.553 3.664 1.00 97.00 87 VAL A C 1
ATOM 666 O O . VAL A 1 87 ? -7.075 -6.077 4.802 1.00 97.00 87 VAL A O 1
ATOM 669 N N . PHE A 1 88 ? -6.608 -5.869 2.606 1.00 96.25 88 PHE A N 1
ATOM 670 C CA . PHE A 1 88 ? -6.109 -4.511 2.655 1.00 96.25 88 PHE A CA 1
ATOM 671 C C . PHE A 1 88 ? -7.218 -3.502 2.369 1.00 96.25 88 PHE A C 1
ATOM 673 O O . PHE A 1 88 ? -7.890 -3.579 1.339 1.00 96.25 88 PHE A O 1
ATOM 680 N N . TRP A 1 89 ? -7.372 -2.511 3.244 1.00 96.44 89 TRP A N 1
ATOM 681 C CA . TRP A 1 89 ? -8.261 -1.378 3.023 1.00 96.44 89 TRP A CA 1
ATOM 682 C C . TRP A 1 89 ? -7.485 -0.061 3.038 1.00 96.44 89 TRP A C 1
ATOM 684 O O . TRP A 1 89 ? -6.995 0.371 4.079 1.00 96.44 89 TRP A O 1
ATOM 694 N N . ASN A 1 90 ? -7.429 0.617 1.891 1.00 93.19 90 ASN A N 1
ATOM 695 C CA . ASN A 1 90 ? -6.996 2.009 1.805 1.00 93.19 90 ASN A CA 1
ATOM 696 C C . ASN A 1 90 ? -8.212 2.938 1.750 1.00 93.19 90 ASN A C 1
ATOM 698 O O . ASN A 1 90 ? -8.902 3.010 0.731 1.00 93.19 90 ASN A O 1
ATOM 702 N N . ALA A 1 91 ? -8.460 3.665 2.837 1.00 92.00 91 ALA A N 1
ATOM 703 C CA . ALA A 1 91 ? -9.478 4.706 2.905 1.00 92.00 91 ALA A CA 1
ATOM 704 C C . ALA A 1 91 ? -8.964 5.984 2.215 1.00 92.00 91 ALA A C 1
ATOM 706 O O . ALA A 1 91 ? -8.506 6.927 2.857 1.00 92.00 91 ALA A O 1
ATOM 707 N N . SER A 1 92 ? -9.014 5.988 0.882 1.00 84.94 92 SER A N 1
ATOM 708 C CA . SER A 1 92 ? -8.598 7.099 0.021 1.00 84.94 92 SER A CA 1
ATOM 709 C C . SER A 1 92 ? -9.652 7.364 -1.043 1.00 84.94 92 SER A C 1
ATOM 711 O O . SER A 1 92 ? -10.309 6.438 -1.516 1.00 84.94 92 SER A O 1
ATOM 713 N N . ASP A 1 93 ? -9.753 8.621 -1.471 1.00 81.56 93 ASP A N 1
ATOM 714 C CA . ASP A 1 93 ? -10.504 8.960 -2.675 1.00 81.56 93 ASP A CA 1
ATOM 715 C C . ASP A 1 93 ? -9.864 8.275 -3.891 1.00 81.56 93 ASP A C 1
ATOM 717 O O . ASP A 1 93 ? -8.632 8.231 -4.014 1.00 81.56 93 ASP A O 1
ATOM 721 N N . THR A 1 94 ? -10.694 7.727 -4.782 1.00 78.75 94 THR A N 1
ATOM 722 C CA . THR A 1 94 ? -10.215 7.055 -5.996 1.00 78.75 94 THR A CA 1
ATOM 723 C C . THR A 1 94 ? -9.500 8.017 -6.933 1.00 78.75 94 THR A C 1
ATOM 725 O O . THR A 1 94 ? -8.598 7.595 -7.640 1.00 78.75 94 THR A O 1
ATOM 728 N N . GLY A 1 95 ? -9.873 9.298 -6.896 1.00 72.31 95 GLY A N 1
ATOM 729 C CA . GLY A 1 95 ? -9.301 10.440 -7.597 1.00 72.31 95 GLY A CA 1
ATOM 730 C C . GLY A 1 95 ? -7.976 10.947 -7.028 1.00 72.31 95 GLY A C 1
ATOM 731 O O . GLY A 1 95 ? -7.496 11.978 -7.495 1.00 72.31 95 GLY A O 1
ATOM 732 N N . TRP A 1 96 ? -7.327 10.218 -6.110 1.00 71.44 96 TRP A N 1
ATOM 733 C CA . TRP A 1 96 ? -5.951 10.492 -5.685 1.00 71.44 96 TRP A CA 1
ATOM 734 C C . TRP A 1 96 ? -4.931 9.454 -6.151 1.00 71.44 96 TRP A C 1
ATOM 736 O O . TRP A 1 96 ? -5.201 8.256 -6.237 1.00 71.44 96 TRP A O 1
ATOM 746 N N . ALA A 1 97 ? -3.700 9.933 -6.344 1.00 69.06 97 ALA A N 1
ATOM 747 C CA . ALA A 1 97 ? -2.508 9.151 -6.650 1.00 69.06 97 ALA A CA 1
ATOM 748 C C . ALA A 1 97 ? -2.376 7.878 -5.787 1.00 69.06 97 ALA A C 1
ATOM 750 O O . ALA A 1 97 ? -2.157 6.770 -6.279 1.00 69.06 97 ALA A O 1
ATOM 751 N N . LYS A 1 98 ? -2.600 8.050 -4.479 1.00 70.31 98 LYS A N 1
ATOM 752 C CA . LYS A 1 98 ? -2.568 7.004 -3.454 1.00 70.31 98 LYS A CA 1
ATOM 753 C C . LYS A 1 98 ? -3.510 5.838 -3.755 1.00 70.31 98 LYS A C 1
ATOM 755 O O . LYS A 1 98 ? -3.185 4.710 -3.410 1.00 70.31 98 LYS A O 1
ATOM 760 N N . SER A 1 99 ? -4.652 6.071 -4.402 1.00 79.12 99 SER A N 1
ATOM 761 C CA . SER A 1 99 ? -5.580 4.990 -4.739 1.00 79.12 99 SER A CA 1
ATOM 762 C C . SER A 1 99 ? -5.005 4.057 -5.801 1.00 79.12 99 SER A C 1
ATOM 764 O O . SER A 1 99 ? -5.120 2.843 -5.669 1.00 79.12 99 SER A O 1
ATOM 766 N N . ALA A 1 100 ? -4.339 4.586 -6.830 1.00 75.81 100 ALA A N 1
ATOM 767 C CA . ALA A 1 100 ? -3.710 3.739 -7.842 1.00 75.81 100 ALA A CA 1
ATOM 768 C C . ALA A 1 100 ? -2.613 2.859 -7.217 1.00 75.81 100 ALA A C 1
ATOM 770 O O . ALA A 1 100 ? -2.594 1.644 -7.412 1.00 75.81 100 ALA A O 1
ATOM 771 N N . TRP A 1 101 ? -1.737 3.460 -6.409 1.00 73.81 101 TRP A N 1
ATOM 772 C CA . TRP A 1 101 ? -0.616 2.751 -5.793 1.00 73.81 101 TRP A CA 1
ATOM 773 C C . TRP A 1 101 ? -1.035 1.797 -4.683 1.00 73.81 101 TRP A C 1
ATOM 775 O O . TRP A 1 101 ? -0.689 0.618 -4.728 1.00 73.81 101 TRP A O 1
ATOM 785 N N . SER A 1 102 ? -1.786 2.298 -3.705 1.00 77.56 102 SER A N 1
ATOM 786 C CA . SER A 1 102 ? -2.120 1.542 -2.506 1.00 77.56 102 SER A CA 1
ATOM 787 C C . SER A 1 102 ? -3.384 0.711 -2.679 1.00 77.56 102 SER A C 1
ATOM 789 O O . SER A 1 102 ? -3.414 -0.389 -2.161 1.00 77.56 102 SER A O 1
ATOM 791 N N . SER A 1 103 ? -4.415 1.160 -3.405 1.00 83.00 103 SER A N 1
ATOM 792 C CA . SER A 1 103 ? -5.667 0.386 -3.532 1.00 83.00 103 SER A CA 1
ATOM 793 C C . SER A 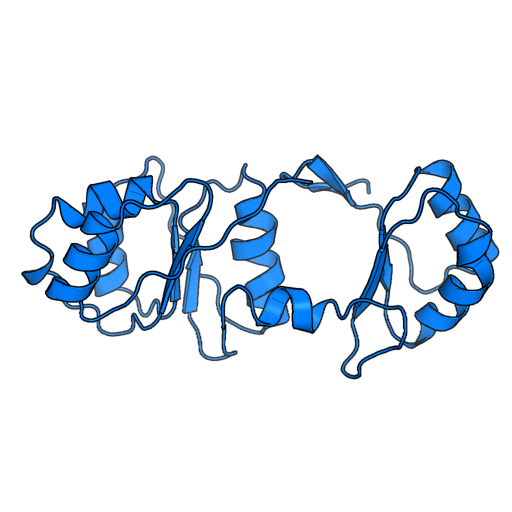1 103 ? -5.676 -0.610 -4.694 1.00 83.00 103 SER A C 1
ATOM 795 O O . SER A 1 103 ? -6.539 -1.479 -4.708 1.00 83.00 103 SER A O 1
ATOM 797 N N . VAL A 1 104 ? -4.780 -0.484 -5.682 1.00 81.81 104 VAL A N 1
ATOM 798 C CA . VAL A 1 104 ? -4.809 -1.319 -6.899 1.00 81.81 104 VAL A CA 1
ATOM 799 C C . VAL A 1 104 ? -3.493 -2.061 -7.097 1.00 81.81 104 VAL A C 1
ATOM 801 O O . VAL A 1 104 ? -3.460 -3.283 -6.991 1.00 81.81 104 VAL A O 1
ATOM 804 N N . PHE A 1 105 ? -2.402 -1.344 -7.378 1.00 80.69 105 PHE A N 1
ATOM 805 C CA . PHE A 1 105 ? -1.156 -1.991 -7.787 1.00 80.69 105 PHE A CA 1
ATOM 806 C C . PHE A 1 105 ? -0.506 -2.778 -6.647 1.00 80.69 105 PHE A C 1
ATOM 808 O O . PHE A 1 105 ? -0.292 -3.977 -6.795 1.00 80.69 105 PHE A O 1
ATOM 815 N N . SER A 1 106 ? -0.221 -2.143 -5.508 1.00 82.00 106 SER A N 1
ATOM 816 C CA . SER A 1 106 ? 0.541 -2.784 -4.430 1.00 82.00 106 SER A CA 1
ATOM 817 C C . SER A 1 106 ? -0.137 -4.047 -3.862 1.00 82.00 106 SER A C 1
ATOM 819 O O . SER A 1 106 ? 0.551 -5.067 -3.773 1.00 82.00 106 SER A O 1
ATOM 821 N N . PRO A 1 107 ? -1.455 -4.070 -3.565 1.00 86.69 107 PRO A N 1
ATOM 822 C CA . PRO A 1 107 ? -2.116 -5.275 -3.062 1.00 86.69 107 PRO A CA 1
ATOM 823 C C . PRO A 1 107 ? -2.151 -6.411 -4.087 1.00 86.69 107 PRO A C 1
ATOM 825 O O . PRO A 1 107 ? -1.808 -7.546 -3.770 1.00 86.69 107 PRO A O 1
ATOM 828 N N . TRP A 1 108 ? -2.496 -6.123 -5.347 1.00 85.38 108 TRP A N 1
ATOM 829 C CA . TRP A 1 108 ? -2.619 -7.169 -6.368 1.00 85.38 108 TRP A CA 1
ATOM 830 C C . TRP A 1 108 ? -1.278 -7.727 -6.833 1.00 85.38 108 TRP A C 1
ATOM 832 O O . TRP A 1 108 ? -1.201 -8.916 -7.133 1.00 85.38 108 TRP A O 1
ATOM 842 N N . ILE A 1 109 ? -0.213 -6.919 -6.838 1.00 81.25 109 ILE A N 1
ATOM 843 C CA . ILE A 1 109 ? 1.154 -7.420 -7.052 1.00 81.25 109 ILE A CA 1
ATOM 844 C C . ILE A 1 109 ? 1.532 -8.420 -5.951 1.00 81.25 109 ILE A C 1
ATOM 846 O O . ILE A 1 109 ? 2.186 -9.420 -6.233 1.00 81.25 109 ILE A O 1
ATOM 850 N N . GLN A 1 110 ? 1.088 -8.175 -4.715 1.00 82.50 110 GLN A N 1
ATOM 851 C CA . GLN A 1 110 ? 1.325 -9.044 -3.557 1.00 82.50 110 GLN A CA 1
ATOM 852 C C . GLN A 1 110 ? 0.296 -10.182 -3.428 1.00 82.50 110 GLN A C 1
ATOM 854 O O . GLN A 1 110 ? 0.395 -11.005 -2.521 1.00 82.50 110 GLN A O 1
ATOM 859 N N . GLY A 1 111 ? -0.685 -10.260 -4.334 1.00 86.75 111 GLY A N 1
ATOM 860 C CA . GLY A 1 111 ? -1.736 -11.277 -4.315 1.00 86.75 111 GLY A CA 1
ATOM 861 C C . GLY A 1 111 ? -2.730 -11.147 -3.157 1.00 86.75 111 GLY A C 1
ATOM 862 O O . GLY A 1 111 ? -3.420 -12.119 -2.860 1.00 86.75 111 GLY A O 1
ATOM 863 N N . SER A 1 112 ? -2.801 -9.987 -2.500 1.00 91.44 112 SER A N 1
ATOM 864 C CA . SER A 1 112 ? -3.705 -9.742 -1.375 1.00 91.44 112 SER A CA 1
ATOM 865 C C . SER A 1 112 ? -5.079 -9.234 -1.827 1.00 91.44 112 SER A C 1
ATOM 867 O O . SER A 1 112 ? -5.278 -8.759 -2.952 1.00 91.44 112 SER A O 1
ATOM 869 N N . CYS A 1 113 ? -6.067 -9.365 -0.942 1.00 94.75 113 CYS A N 1
ATOM 870 C CA . CYS A 1 113 ? -7.433 -8.925 -1.194 1.00 94.75 113 CYS A CA 1
ATOM 871 C C . CYS A 1 113 ? -7.566 -7.412 -0.973 1.00 94.75 113 CYS A C 1
ATOM 873 O O . CYS A 1 113 ? -7.107 -6.887 0.039 1.00 94.75 113 CYS A O 1
ATOM 875 N N . VAL A 1 114 ? -8.251 -6.716 -1.886 1.00 94.81 114 VAL A N 1
ATOM 876 C CA . VAL A 1 114 ? -8.579 -5.290 -1.742 1.00 94.81 114 VAL A CA 1
ATOM 877 C C . VAL A 1 114 ? -10.001 -5.146 -1.218 1.00 94.81 114 VAL A C 1
ATOM 879 O O . VAL A 1 114 ? -10.960 -5.574 -1.861 1.00 94.81 114 VAL A O 1
ATOM 882 N N . PHE A 1 115 ? -10.142 -4.490 -0.072 1.00 95.81 115 PHE A N 1
ATOM 883 C CA . PHE A 1 115 ? -11.423 -4.088 0.485 1.00 95.81 115 PHE A CA 1
ATOM 884 C C . PHE A 1 115 ? -11.760 -2.654 0.066 1.00 95.81 115 PHE A C 1
ATOM 886 O O . PHE A 1 115 ? -10.954 -1.734 0.222 1.00 95.81 115 PHE A O 1
ATOM 893 N N . ALA A 1 116 ? -12.978 -2.457 -0.434 1.00 93.44 116 ALA A N 1
ATOM 894 C CA . ALA A 1 116 ? -13.505 -1.153 -0.809 1.00 93.44 116 ALA A CA 1
ATOM 895 C C . ALA A 1 116 ? -14.827 -0.893 -0.082 1.00 93.44 116 ALA A C 1
ATOM 897 O O . ALA A 1 116 ? -15.721 -1.739 -0.076 1.00 93.44 116 ALA A O 1
ATOM 898 N N . HIS A 1 117 ? -14.961 0.301 0.493 1.00 92.94 117 HIS A N 1
ATOM 899 C CA . HIS A 1 117 ? -16.189 0.758 1.132 1.00 92.94 117 HIS A CA 1
ATOM 900 C C . HIS A 1 117 ? -16.732 1.973 0.380 1.00 92.94 117 HIS A C 1
ATOM 902 O O . HIS A 1 117 ? -16.052 2.994 0.275 1.00 92.94 117 HIS A O 1
ATOM 908 N N . GLY A 1 118 ? -17.968 1.887 -0.115 1.00 90.19 118 GLY A N 1
ATOM 909 C CA . GLY A 1 118 ? -18.663 3.023 -0.722 1.00 90.19 118 GLY A CA 1
ATOM 910 C C . GLY A 1 118 ? -19.011 4.060 0.342 1.00 90.19 118 GLY A C 1
ATOM 911 O O . GLY A 1 118 ? -20.038 3.947 1.002 1.00 90.19 118 GLY A O 1
ATOM 912 N N . MET A 1 119 ? -18.131 5.039 0.545 1.00 86.38 119 MET A N 1
ATOM 913 C CA . MET A 1 119 ? -18.248 6.055 1.589 1.00 86.38 119 MET A CA 1
ATOM 914 C C . MET A 1 119 ? -18.273 7.451 0.947 1.00 86.38 119 MET A C 1
ATOM 916 O O . MET A 1 119 ? -17.213 7.978 0.619 1.00 86.38 119 MET A O 1
ATOM 920 N N . PRO A 1 120 ? -19.458 8.063 0.741 1.00 81.62 120 PRO A N 1
ATOM 921 C CA . PRO A 1 120 ? -19.572 9.355 0.054 1.00 81.62 120 PRO A CA 1
ATOM 922 C C . PRO A 1 120 ? -18.836 10.499 0.758 1.00 81.62 120 PRO A C 1
ATOM 924 O O . PRO A 1 120 ? -18.440 11.473 0.123 1.00 81.62 120 PRO A O 1
ATOM 927 N N . ARG A 1 121 ? -18.695 10.403 2.082 1.00 84.88 121 ARG A N 1
ATOM 928 C CA . ARG A 1 121 ? -17.906 11.306 2.918 1.00 84.88 121 ARG A CA 1
ATOM 929 C C . ARG A 1 121 ? -17.236 10.494 4.001 1.00 84.88 121 ARG A C 1
ATOM 931 O O . ARG A 1 121 ? -17.877 9.620 4.576 1.00 84.88 121 ARG A O 1
ATOM 938 N N . PHE A 1 122 ? -15.980 10.816 4.275 1.00 86.25 122 PHE A N 1
ATOM 939 C CA . PHE A 1 122 ? -15.237 10.190 5.352 1.00 86.25 122 PHE A CA 1
ATOM 940 C C . PHE A 1 122 ? -15.928 10.400 6.699 1.00 86.25 122 PHE A C 1
ATOM 942 O O . PHE A 1 122 ? -16.192 11.534 7.097 1.00 86.25 122 PHE A O 1
ATOM 949 N N . ASP A 1 123 ? -16.192 9.288 7.378 1.00 93.06 123 ASP A N 1
ATOM 950 C CA . ASP A 1 123 ? -16.837 9.236 8.683 1.00 93.06 123 ASP A CA 1
ATOM 951 C C . ASP A 1 123 ? -16.061 8.261 9.575 1.00 93.06 123 ASP A C 1
ATOM 953 O O . ASP A 1 123 ? -15.855 7.099 9.217 1.00 93.06 123 ASP A O 1
ATOM 957 N N . ALA A 1 124 ? -15.577 8.756 10.712 1.00 95.12 124 ALA A N 1
ATOM 958 C CA . ALA A 1 124 ? -14.716 7.987 11.599 1.00 95.12 124 ALA A CA 1
ATOM 959 C C . ALA A 1 124 ? -15.460 6.841 12.301 1.00 95.12 124 ALA A C 1
ATOM 961 O O . ALA A 1 124 ? -14.879 5.770 12.463 1.00 95.12 124 ALA A O 1
ATOM 962 N N . GLU A 1 125 ? -16.731 7.028 12.665 1.00 95.62 125 GLU A N 1
ATOM 963 C CA . GLU A 1 125 ? -17.542 5.989 13.304 1.00 95.62 125 GLU A CA 1
ATOM 964 C C . GLU A 1 125 ? -17.793 4.846 12.324 1.00 95.62 125 GLU A C 1
ATOM 966 O O . GLU A 1 125 ? -17.492 3.693 12.629 1.00 95.62 125 GLU A O 1
ATOM 971 N N . VAL A 1 126 ? -18.200 5.168 11.092 1.00 96.44 126 VAL A N 1
ATOM 972 C CA . VAL A 1 126 ? -18.416 4.157 10.045 1.00 96.44 126 VAL A CA 1
ATOM 973 C C . VAL A 1 126 ? -17.127 3.391 9.737 1.00 96.44 126 VAL A C 1
ATOM 975 O O . VAL A 1 126 ? -17.167 2.178 9.513 1.00 96.44 126 VAL A O 1
ATOM 978 N N . ILE A 1 127 ? -15.966 4.060 9.736 1.00 96.88 127 ILE A N 1
ATOM 979 C CA . ILE A 1 127 ? -14.670 3.389 9.556 1.00 96.88 127 ILE A CA 1
ATOM 980 C C . ILE A 1 127 ? -14.402 2.411 10.700 1.00 96.88 127 ILE A C 1
ATOM 982 O O . ILE A 1 127 ? -14.102 1.244 10.440 1.00 96.88 127 ILE A O 1
ATOM 986 N N . LEU A 1 128 ? -14.539 2.855 11.950 1.00 97.31 128 LEU A N 1
ATOM 987 C CA . LEU A 1 128 ? -14.306 2.019 13.126 1.00 97.31 128 LEU A CA 1
ATOM 988 C C . LEU A 1 128 ? -15.255 0.810 13.155 1.00 97.31 128 LEU A C 1
ATOM 990 O O . LEU A 1 128 ? -14.807 -0.320 13.354 1.00 97.31 128 LEU A O 1
ATOM 994 N N . GLU A 1 129 ? -16.543 1.010 12.868 1.00 96.94 129 GLU A N 1
ATOM 995 C CA . GLU A 1 129 ? -17.527 -0.071 12.742 1.00 96.94 129 GLU A CA 1
ATOM 996 C C . GLU A 1 129 ? -17.173 -1.051 11.617 1.00 96.94 129 GLU A C 1
ATOM 998 O O . GLU A 1 129 ? -17.281 -2.270 11.783 1.00 96.94 129 GLU A O 1
ATOM 1003 N N . THR A 1 130 ? -16.703 -0.540 10.477 1.00 97.75 130 THR A N 1
ATOM 1004 C CA . THR A 1 130 ? -16.271 -1.361 9.339 1.00 97.75 130 THR A CA 1
ATOM 1005 C C . THR A 1 130 ? -15.072 -2.232 9.717 1.00 97.75 130 THR A C 1
ATOM 1007 O O . THR A 1 130 ? -15.080 -3.428 9.420 1.00 97.75 130 THR A O 1
ATOM 1010 N N . LEU A 1 131 ? -14.086 -1.679 10.430 1.00 97.81 131 LEU A N 1
ATOM 1011 C CA . LEU A 1 131 ? -12.918 -2.418 10.928 1.00 97.81 131 LEU A CA 1
ATOM 1012 C C . LEU A 1 131 ? -13.280 -3.483 11.977 1.00 97.81 131 LEU A C 1
ATOM 1014 O O . LEU A 1 131 ? -12.589 -4.494 12.097 1.00 97.81 131 LEU A O 1
ATOM 1018 N N . VAL A 1 132 ? -14.360 -3.286 12.740 1.00 97.62 132 VAL A N 1
ATOM 1019 C CA . VAL A 1 132 ? -14.883 -4.304 13.669 1.00 97.62 132 VAL A CA 1
ATOM 1020 C C . VAL A 1 132 ? -15.643 -5.407 12.926 1.00 97.62 132 VAL A C 1
ATOM 1022 O O . VAL A 1 132 ? -15.548 -6.584 13.288 1.00 97.62 132 VAL A O 1
ATOM 1025 N N . LYS A 1 133 ? -16.429 -5.035 11.911 1.00 97.56 133 LYS A N 1
ATOM 1026 C CA . LYS A 1 133 ? -17.364 -5.930 11.220 1.00 97.56 133 LYS A CA 1
ATOM 1027 C C . LYS A 1 133 ? -16.694 -6.821 10.179 1.00 97.56 133 LYS A C 1
ATOM 1029 O O . LYS A 1 133 ? -17.069 -7.987 10.054 1.00 97.56 133 LYS A O 1
ATOM 1034 N N . TYR A 1 134 ? -15.761 -6.274 9.408 1.00 98.06 134 TYR A N 1
ATOM 1035 C CA . TYR A 1 134 ? -15.141 -6.958 8.276 1.00 98.06 134 TYR A CA 1
ATOM 1036 C C . TYR A 1 134 ? -13.722 -7.418 8.614 1.00 98.06 134 TYR A C 1
ATOM 1038 O O . TYR A 1 134 ? -13.059 -6.805 9.449 1.00 98.06 134 TYR A O 1
ATOM 1046 N N . PRO A 1 135 ? -13.222 -8.482 7.963 1.00 97.38 135 PRO A N 1
ATOM 1047 C CA . PRO A 1 135 ? -11.928 -9.072 8.287 1.00 97.38 135 PRO A CA 1
ATOM 1048 C C . PRO A 1 135 ? -10.753 -8.281 7.685 1.00 97.38 135 PRO A C 1
ATOM 1050 O O . PRO A 1 135 ? -9.847 -8.876 7.115 1.00 97.38 135 PRO A O 1
ATOM 1053 N N . VAL A 1 136 ? -10.769 -6.948 7.781 1.00 98.06 136 VAL A N 1
ATOM 1054 C CA . VAL A 1 136 ? -9.668 -6.086 7.326 1.00 98.06 136 VAL A CA 1
ATOM 1055 C C . VAL A 1 136 ? -8.457 -6.336 8.222 1.00 98.06 136 VAL A C 1
ATOM 1057 O O . VAL A 1 136 ? -8.545 -6.169 9.439 1.00 98.06 136 VAL A O 1
ATOM 1060 N N . THR A 1 137 ? -7.338 -6.756 7.632 1.00 97.75 137 THR A N 1
ATOM 1061 C CA . THR A 1 137 ? -6.094 -7.042 8.365 1.00 97.75 137 THR A CA 1
ATOM 1062 C C . THR A 1 137 ? -5.117 -5.878 8.323 1.00 97.75 137 THR A C 1
ATOM 1064 O O . THR A 1 137 ? -4.444 -5.619 9.324 1.00 97.75 137 THR A O 1
ATOM 1067 N N . THR A 1 138 ? -5.115 -5.126 7.222 1.00 96.06 138 THR A N 1
ATOM 1068 C CA . THR A 1 138 ? -4.244 -3.966 7.036 1.00 96.06 138 THR A CA 1
ATOM 1069 C C . THR A 1 138 ? -5.061 -2.749 6.620 1.00 96.06 138 THR A C 1
ATOM 1071 O O . THR A 1 138 ? -5.785 -2.790 5.624 1.00 96.06 138 THR A O 1
ATOM 1074 N N . PHE A 1 139 ? -4.943 -1.656 7.376 1.00 96.94 139 PHE A N 1
ATOM 1075 C CA . PHE A 1 139 ? -5.671 -0.411 7.137 1.00 96.94 139 PHE A CA 1
ATOM 1076 C C . PHE A 1 139 ? -4.710 0.738 6.832 1.00 96.94 139 PHE A C 1
ATOM 1078 O O . PHE A 1 139 ? -3.799 1.024 7.606 1.00 96.94 139 PHE A O 1
ATOM 1085 N N . CYS A 1 140 ? -4.924 1.423 5.711 1.00 94.19 140 CYS A N 1
ATOM 1086 C CA . CYS A 1 140 ? -4.172 2.610 5.323 1.00 94.19 140 CYS A CA 1
ATOM 1087 C C . CYS A 1 140 ? -5.108 3.812 5.202 1.00 94.19 140 CYS A C 1
ATOM 1089 O O . CYS A 1 140 ? -6.159 3.734 4.566 1.00 94.19 140 CYS A O 1
ATOM 1091 N N . SER A 1 141 ? -4.717 4.948 5.778 1.00 93.12 141 SER A N 1
ATOM 1092 C CA . SER A 1 141 ? -5.490 6.187 5.677 1.00 93.12 141 SER A CA 1
ATOM 1093 C C . SER A 1 141 ? -4.605 7.433 5.771 1.00 93.12 141 SER A C 1
ATOM 1095 O O . SER A 1 141 ? -3.380 7.327 5.823 1.00 93.12 141 SER A O 1
ATOM 1097 N N . ALA A 1 142 ? -5.186 8.626 5.671 1.00 91.38 142 ALA A N 1
ATOM 1098 C CA . ALA A 1 142 ? -4.488 9.879 5.956 1.00 91.38 142 ALA A CA 1
ATOM 1099 C C . ALA A 1 142 ? -4.475 10.154 7.474 1.00 91.38 142 ALA A C 1
ATOM 1101 O O . ALA A 1 142 ? -5.424 9.762 8.164 1.00 91.38 142 ALA A O 1
ATOM 1102 N N . PRO A 1 143 ? -3.480 10.889 8.011 1.00 93.38 143 PRO A N 1
ATOM 1103 C CA . PRO A 1 143 ? -3.453 11.244 9.433 1.00 93.38 143 PRO A CA 1
ATOM 1104 C C . PRO A 1 143 ? -4.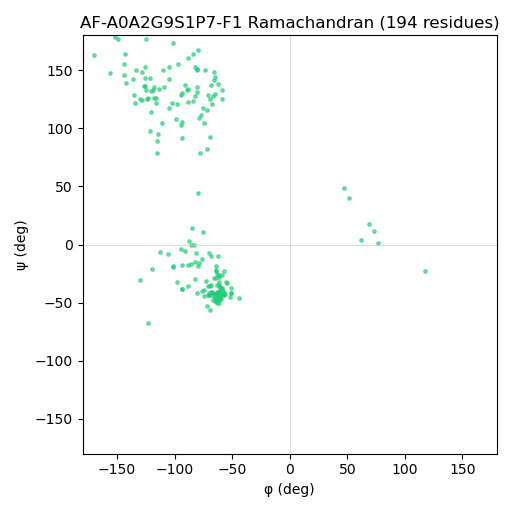718 11.949 9.920 1.00 93.38 143 PRO A C 1
ATOM 1106 O O . PRO A 1 143 ? -5.123 11.752 11.063 1.00 93.38 143 PRO A O 1
ATOM 1109 N N . THR A 1 144 ? -5.361 12.745 9.056 1.00 93.06 144 THR A N 1
ATOM 1110 C CA . THR A 1 144 ? -6.648 13.395 9.342 1.00 93.06 144 THR A CA 1
ATOM 1111 C C . THR A 1 144 ? -7.696 12.403 9.846 1.00 93.06 144 THR A C 1
ATOM 1113 O O . THR A 1 144 ? -8.385 12.693 10.821 1.00 93.06 144 THR A O 1
ATOM 1116 N N . LEU A 1 145 ? -7.783 11.212 9.253 1.00 93.81 145 LEU A N 1
ATOM 1117 C CA . LEU A 1 145 ? -8.756 10.206 9.668 1.00 93.81 145 LEU A CA 1
ATOM 1118 C C . LEU A 1 145 ? -8.382 9.534 10.987 1.00 93.81 145 LEU A C 1
ATOM 1120 O O . LEU A 1 145 ? -9.255 9.355 11.828 1.00 93.81 145 LEU A O 1
ATOM 1124 N N . TYR A 1 146 ? -7.100 9.244 11.226 1.00 96.75 146 TYR A N 1
ATOM 1125 C CA . TYR A 1 146 ? -6.661 8.770 12.544 1.00 96.75 146 TYR A CA 1
ATOM 1126 C C . TYR A 1 146 ? -6.946 9.798 13.639 1.00 96.75 146 TYR A C 1
ATOM 1128 O O . TYR A 1 146 ? -7.456 9.426 14.691 1.00 96.75 146 TYR A O 1
ATOM 1136 N N . ARG A 1 147 ? -6.712 11.092 13.369 1.00 96.25 147 ARG A N 1
ATOM 1137 C CA . ARG A 1 147 ? -7.080 12.189 14.279 1.00 96.25 147 ARG A CA 1
ATOM 1138 C C . ARG A 1 147 ? -8.565 12.177 14.614 1.00 96.25 147 ARG A C 1
ATOM 1140 O O . ARG A 1 147 ? -8.904 12.376 15.769 1.00 96.25 147 ARG A O 1
ATOM 1147 N N . MET A 1 148 ? -9.434 11.951 13.631 1.00 95.81 148 MET A N 1
ATOM 1148 C CA . MET A 1 148 ? -10.875 11.872 13.873 1.00 95.81 148 MET A CA 1
ATOM 1149 C C . MET A 1 148 ? -11.247 10.616 14.668 1.00 95.81 148 MET A C 1
ATOM 1151 O O . MET A 1 148 ? -12.010 10.716 15.620 1.00 95.81 148 MET A O 1
ATOM 1155 N N . MET A 1 149 ? -10.675 9.453 14.338 1.00 96.81 149 MET A N 1
ATOM 1156 C CA . MET A 1 149 ? -10.968 8.189 15.023 1.00 96.81 149 MET A CA 1
ATOM 1157 C C . MET A 1 149 ? -10.586 8.211 16.507 1.00 96.81 149 MET A C 1
ATOM 1159 O O . MET A 1 149 ? -11.367 7.741 17.329 1.00 96.81 149 MET A O 1
ATOM 1163 N N . VAL A 1 150 ? -9.437 8.792 16.876 1.00 96.31 150 VAL A N 1
ATOM 1164 C CA . VAL A 1 150 ? -9.009 8.854 18.290 1.00 96.31 150 VAL A CA 1
ATOM 1165 C C . VAL A 1 150 ? -9.876 9.768 19.165 1.00 96.31 150 VAL A C 1
ATOM 1167 O O . VAL A 1 150 ? -9.736 9.733 20.384 1.00 96.31 150 VAL A O 1
ATOM 1170 N N . LEU A 1 151 ? -10.778 10.568 18.578 1.00 95.19 151 LEU A N 1
ATOM 1171 C CA . LEU A 1 151 ? -11.775 11.343 19.330 1.00 95.19 151 LEU A CA 1
ATOM 1172 C C . LEU A 1 151 ? -12.972 10.491 19.781 1.00 95.19 151 LEU A C 1
ATOM 1174 O O . LEU A 1 151 ? -13.728 10.921 20.651 1.00 95.19 151 LEU A O 1
ATOM 1178 N N . HIS A 1 152 ? -13.162 9.303 19.199 1.00 95.62 152 HIS A N 1
ATOM 1179 C CA . HIS A 1 152 ? -14.196 8.361 19.623 1.00 95.62 152 HIS A CA 1
ATOM 1180 C C . HIS A 1 152 ? -13.716 7.513 20.807 1.00 95.62 152 HIS A C 1
ATOM 1182 O O . HIS A 1 152 ? -12.523 7.394 21.087 1.00 95.62 152 HIS A O 1
ATOM 1188 N N . ASN A 1 153 ? -14.662 6.868 21.491 1.00 93.69 153 ASN A N 1
ATOM 1189 C CA 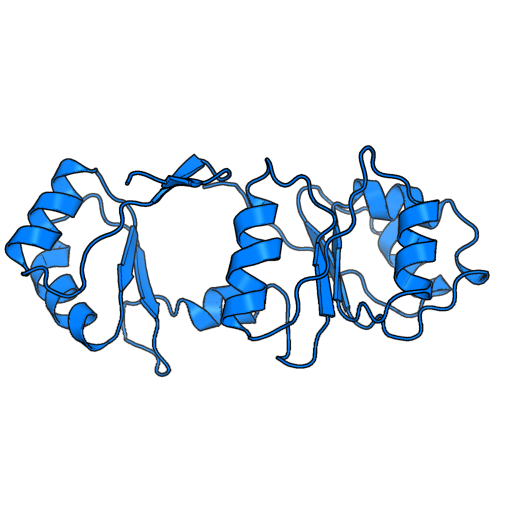. ASN A 1 153 ? -14.354 5.899 22.538 1.00 93.69 153 ASN A CA 1
ATOM 1190 C C . ASN A 1 153 ? -13.788 4.599 21.934 1.00 93.69 153 ASN A C 1
ATOM 1192 O O . ASN A 1 153 ? -14.521 3.638 21.724 1.00 93.69 153 ASN A O 1
ATOM 1196 N N . LEU A 1 154 ? -12.488 4.566 21.632 1.00 93.38 154 LEU A N 1
ATOM 1197 C CA . LEU A 1 154 ? -11.840 3.422 20.979 1.00 93.38 154 LEU A CA 1
ATOM 1198 C C . LEU A 1 154 ? -11.970 2.110 21.77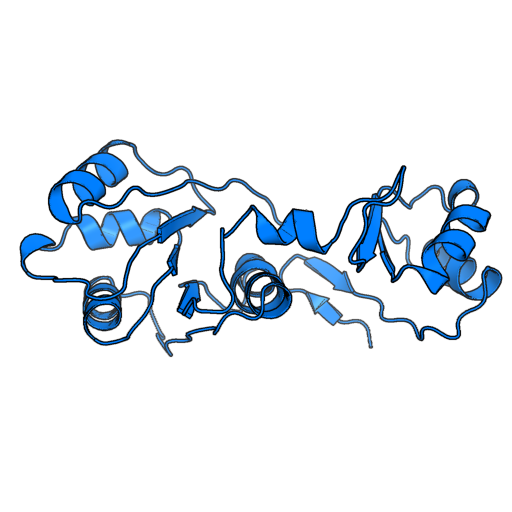3 1.00 93.38 154 LEU A C 1
ATOM 1200 O O . LEU A 1 154 ? -12.021 1.042 21.167 1.00 93.38 154 LEU A O 1
ATOM 1204 N N . ASP A 1 155 ? -12.128 2.166 23.099 1.00 92.56 155 ASP A N 1
ATOM 1205 C CA . ASP A 1 155 ? -12.294 0.975 23.939 1.00 92.56 155 ASP A CA 1
ATOM 1206 C C . ASP A 1 155 ? -13.545 0.152 23.599 1.00 92.56 155 ASP A C 1
ATOM 1208 O O . ASP A 1 155 ? -13.557 -1.067 23.823 1.00 92.56 155 ASP A O 1
ATOM 1212 N N . SER A 1 156 ? -14.581 0.783 23.029 1.00 93.31 156 SER A N 1
ATOM 1213 C CA . SER A 1 156 ? -15.799 0.094 22.590 1.00 93.31 156 SER A CA 1
ATOM 1214 C C . SER A 1 156 ? -15.623 -0.686 21.286 1.00 93.31 156 SER A C 1
ATOM 1216 O O . SER A 1 156 ? -16.482 -1.499 20.944 1.00 93.31 156 SER A O 1
ATOM 1218 N N . TYR A 1 157 ? -14.521 -0.477 20.563 1.00 94.38 157 TYR A N 1
ATOM 1219 C CA . TYR A 1 157 ? -14.247 -1.136 19.292 1.00 94.38 157 TYR A CA 1
ATOM 1220 C C . TYR A 1 157 ? -13.233 -2.259 19.498 1.00 94.38 157 TYR A C 1
ATOM 1222 O O . TYR A 1 157 ? -12.124 -2.054 19.986 1.00 94.38 157 TYR A O 1
ATOM 1230 N N . LYS A 1 158 ? -13.621 -3.485 19.136 1.00 94.69 158 LYS A N 1
ATOM 1231 C CA . LYS A 1 158 ? -12.753 -4.667 19.220 1.00 94.69 158 LYS A CA 1
ATOM 1232 C C . LYS A 1 158 ? -12.465 -5.183 17.820 1.00 94.69 158 LYS A C 1
ATOM 1234 O O . LYS A 1 158 ? -13.258 -5.931 17.246 1.00 94.69 158 LYS A O 1
ATOM 1239 N N . PHE A 1 159 ? -11.331 -4.763 17.271 1.00 95.62 159 PHE A N 1
ATOM 1240 C CA . PHE A 1 159 ? -10.880 -5.197 15.954 1.00 95.62 159 PHE A CA 1
ATOM 1241 C C . PHE A 1 159 ? -10.414 -6.652 16.024 1.00 95.62 159 PHE A C 1
ATOM 1243 O O . PHE A 1 159 ? -9.464 -6.979 16.729 1.00 95.62 159 PHE A O 1
ATOM 1250 N N . LYS A 1 160 ? -11.105 -7.547 15.314 1.00 94.31 160 LYS A N 1
ATOM 1251 C CA . LYS A 1 160 ? -10.808 -8.991 15.356 1.00 94.31 160 LYS A CA 1
ATOM 1252 C C . LYS A 1 160 ? -9.658 -9.390 14.437 1.00 94.31 160 LYS A C 1
ATOM 1254 O O . LYS A 1 160 ? -8.990 -10.388 14.691 1.00 94.31 160 LYS A O 1
ATOM 1259 N N . SER A 1 161 ? -9.482 -8.648 13.349 1.00 97.44 161 SER A N 1
ATOM 1260 C CA . SER A 1 161 ? -8.587 -9.020 12.251 1.00 97.44 161 SER A CA 1
ATOM 1261 C C . SER A 1 161 ? -7.473 -8.014 12.007 1.00 97.44 161 SER A C 1
ATOM 1263 O O . SER A 1 161 ? -6.470 -8.406 11.417 1.00 97.44 161 SER A O 1
ATOM 1265 N N . LEU A 1 162 ? -7.633 -6.765 12.459 1.00 97.75 162 LEU A N 1
ATOM 1266 C CA . LEU A 1 162 ? -6.694 -5.680 12.193 1.00 97.75 162 LEU A CA 1
ATOM 1267 C C . LEU A 1 162 ? -5.356 -5.938 12.894 1.00 97.75 162 LEU A C 1
ATOM 1269 O O . LEU A 1 162 ? -5.315 -6.203 14.094 1.00 97.75 162 LEU A O 1
ATOM 1273 N N . LYS A 1 163 ? -4.271 -5.860 12.125 1.00 95.75 163 LYS A N 1
ATOM 1274 C CA . LYS A 1 163 ? -2.900 -6.158 12.561 1.00 95.75 163 LYS A CA 1
ATOM 1275 C C . LYS A 1 163 ? -1.917 -5.058 12.193 1.00 95.75 163 LYS A C 1
ATOM 1277 O O . LYS A 1 163 ? -0.934 -4.877 12.901 1.00 95.75 163 LYS A O 1
ATOM 1282 N N . HIS A 1 164 ? -2.162 -4.350 11.093 1.00 94.81 164 HIS A N 1
ATOM 1283 C CA . HIS A 1 164 ? -1.217 -3.379 10.559 1.00 94.81 164 HIS A CA 1
ATOM 1284 C C . HIS A 1 164 ? -1.930 -2.080 10.165 1.00 94.81 164 HIS A C 1
ATOM 1286 O O . HIS A 1 164 ? -2.947 -2.103 9.467 1.00 94.81 164 HIS A O 1
ATOM 1292 N N . CYS A 1 165 ? -1.424 -0.945 10.652 1.00 96.00 165 CYS A N 1
ATOM 1293 C CA . CYS A 1 165 ? -2.014 0.376 10.440 1.00 96.00 165 CYS A CA 1
ATOM 1294 C C . CYS A 1 165 ? -0.984 1.305 9.803 1.00 96.00 165 CYS A C 1
ATOM 1296 O O . CYS A 1 165 ? 0.102 1.498 10.340 1.00 96.00 165 CYS A O 1
ATOM 1298 N N . ILE A 1 166 ? -1.334 1.905 8.670 1.00 93.44 166 ILE A N 1
ATOM 1299 C CA . ILE A 1 166 ? -0.447 2.773 7.893 1.00 93.44 166 ILE A CA 1
ATOM 1300 C C . ILE A 1 166 ? -1.087 4.151 7.753 1.00 93.44 166 ILE A C 1
ATOM 1302 O O . ILE A 1 166 ? -2.302 4.279 7.563 1.00 93.44 166 ILE A O 1
ATOM 1306 N N . SER A 1 167 ? -0.259 5.187 7.799 1.00 91.12 167 SER A N 1
ATOM 1307 C CA . SER A 1 167 ? -0.641 6.569 7.545 1.00 91.12 167 SER A CA 1
ATOM 1308 C C . SER A 1 167 ? 0.236 7.182 6.456 1.00 91.12 167 SER A C 1
ATOM 1310 O O . SER A 1 167 ? 1.444 6.992 6.467 1.00 91.12 167 SER A O 1
ATOM 1312 N N . ALA A 1 168 ? -0.351 7.924 5.513 1.00 87.00 168 ALA A N 1
ATOM 1313 C CA . ALA A 1 168 ? 0.406 8.641 4.479 1.00 87.00 168 ALA A CA 1
ATOM 1314 C C . ALA A 1 168 ? -0.370 9.841 3.917 1.00 87.00 168 ALA A C 1
ATOM 1316 O O . ALA A 1 168 ? -1.595 9.757 3.767 1.00 87.00 168 ALA A O 1
ATOM 1317 N N . GLY A 1 169 ? 0.355 10.898 3.533 1.00 80.75 169 GLY A N 1
ATOM 1318 C CA . GLY A 1 169 ? -0.154 12.091 2.834 1.00 80.75 169 GLY A CA 1
ATOM 1319 C C . GLY A 1 169 ? -0.012 13.406 3.611 1.00 80.75 169 GLY A C 1
ATOM 1320 O O . GLY A 1 169 ? 0.056 14.470 3.007 1.00 80.75 169 GLY A O 1
ATOM 1321 N N . GLU A 1 170 ? 0.094 13.338 4.935 1.00 87.31 170 GLU A N 1
ATOM 1322 C CA . GLU A 1 170 ? 0.371 14.469 5.828 1.00 87.31 170 GLU A CA 1
ATOM 1323 C C . GLU A 1 170 ? 1.278 13.971 6.971 1.00 87.31 170 GLU A C 1
ATOM 1325 O O . GLU A 1 170 ? 1.334 12.757 7.188 1.00 87.31 170 GLU A O 1
ATOM 1330 N N . PRO A 1 171 ? 1.931 14.865 7.735 1.00 85.94 171 PRO A N 1
ATOM 1331 C CA . PRO A 1 171 ? 2.573 14.491 8.991 1.00 85.94 171 PRO A CA 1
ATOM 1332 C C . PRO A 1 171 ? 1.542 14.030 10.031 1.00 85.94 171 PRO A C 1
ATOM 1334 O O . PRO A 1 171 ? 0.557 14.733 10.301 1.00 85.94 171 PRO A O 1
ATOM 1337 N N . ILE A 1 172 ? 1.758 12.869 10.646 1.00 89.56 172 ILE A N 1
ATOM 1338 C CA . ILE A 1 172 ? 0.941 12.402 11.774 1.00 89.56 172 ILE A CA 1
ATOM 1339 C C . ILE A 1 172 ? 1.491 12.902 13.117 1.00 89.56 172 ILE A C 1
ATOM 1341 O O . ILE A 1 172 ? 2.684 12.864 13.399 1.00 89.56 172 ILE A O 1
ATOM 1345 N N . ASN A 1 173 ? 0.589 13.403 13.966 1.00 92.06 173 ASN A N 1
ATOM 1346 C CA . ASN A 1 173 ? 0.934 13.892 15.300 1.00 92.06 173 ASN A CA 1
ATOM 1347 C C . ASN A 1 173 ? 1.305 12.700 16.213 1.00 92.06 173 ASN A C 1
ATOM 1349 O O . ASN A 1 173 ? 0.482 11.788 16.337 1.00 92.06 173 ASN A O 1
ATOM 1353 N N . PRO A 1 174 ? 2.464 12.717 16.902 1.00 92.62 174 PRO A N 1
ATOM 1354 C CA . PRO A 1 174 ? 2.868 11.661 17.833 1.00 92.62 174 PRO A CA 1
ATOM 1355 C C . PRO A 1 174 ? 1.807 11.301 18.883 1.00 92.62 174 PRO A C 1
ATOM 1357 O O . PRO A 1 174 ? 1.595 10.125 19.154 1.00 92.62 174 PRO A O 1
ATOM 1360 N N . GLN A 1 175 ? 1.055 12.283 19.393 1.00 95.06 175 GLN A N 1
ATOM 1361 C CA . GLN A 1 175 ? -0.016 12.046 20.372 1.00 95.06 175 GLN A CA 1
ATOM 1362 C C . GLN A 1 175 ? -1.132 11.148 19.817 1.00 95.06 175 GLN A C 1
ATOM 1364 O O . GLN A 1 175 ? -1.734 10.372 20.552 1.00 95.06 175 GLN A O 1
ATOM 1369 N N . VAL A 1 176 ? -1.405 11.231 18.511 1.00 96.19 176 VAL A N 1
ATOM 1370 C CA . VAL A 1 176 ? -2.400 10.378 17.842 1.00 96.19 176 VAL A CA 1
ATOM 1371 C C . VAL A 1 176 ? -1.891 8.944 17.767 1.00 96.19 176 VAL A C 1
ATOM 1373 O O . VAL A 1 176 ? -2.660 8.021 18.020 1.00 96.19 176 VAL A O 1
ATOM 1376 N N . MET A 1 177 ? -0.603 8.752 17.458 1.00 94.44 177 MET A N 1
ATOM 1377 C CA . MET A 1 177 ? 0.014 7.422 17.444 1.00 94.44 177 MET A CA 1
ATOM 1378 C C . MET A 1 177 ? 0.018 6.798 18.841 1.00 94.44 177 MET A C 1
ATOM 1380 O O . MET A 1 177 ? -0.364 5.642 18.996 1.00 94.44 177 MET A O 1
ATOM 1384 N N . GLU A 1 178 ? 0.406 7.570 19.859 1.00 96.44 178 GLU A N 1
ATOM 1385 C CA . GLU A 1 178 ? 0.434 7.125 21.255 1.00 96.44 178 GLU A CA 1
ATOM 1386 C C . GLU A 1 178 ? -0.962 6.728 21.743 1.00 96.44 178 GLU A C 1
ATOM 1388 O O . GLU A 1 178 ? -1.135 5.638 22.288 1.00 96.44 178 GLU A O 1
ATOM 1393 N N . GLN A 1 179 ? -1.975 7.561 21.483 1.00 96.50 179 GLN A N 1
ATOM 1394 C CA . GLN A 1 179 ? -3.361 7.281 21.859 1.00 96.50 179 GLN A CA 1
ATOM 1395 C C . GLN A 1 179 ? -3.916 6.045 21.138 1.00 96.50 179 GLN A C 1
ATOM 1397 O O . GLN A 1 179 ? -4.575 5.203 21.757 1.00 96.50 179 GLN A O 1
ATOM 1402 N N . TRP A 1 180 ? -3.644 5.909 19.836 1.00 96.94 180 TRP A N 1
ATOM 1403 C CA . TRP A 1 180 ? -4.048 4.739 19.057 1.00 96.94 180 TRP A CA 1
ATOM 1404 C C . TRP A 1 180 ? -3.396 3.466 19.597 1.00 96.94 180 TRP A C 1
ATOM 1406 O O . TRP A 1 180 ? -4.086 2.475 19.834 1.00 96.94 180 TRP A O 1
ATOM 1416 N N . LYS A 1 181 ? -2.092 3.500 19.882 1.00 96.44 181 LYS A N 1
ATOM 1417 C CA . LYS A 1 181 ? -1.369 2.363 20.454 1.00 96.44 181 LYS A CA 1
ATOM 1418 C C . LYS A 1 181 ? -1.877 1.994 21.843 1.00 96.44 181 LYS A C 1
ATOM 1420 O O . LYS A 1 181 ? -2.065 0.814 22.123 1.00 96.44 181 LYS A O 1
ATOM 1425 N N . ALA A 1 182 ? -2.134 2.980 22.699 1.00 95.62 182 ALA A N 1
ATOM 1426 C CA . ALA A 1 182 ? -2.611 2.751 24.060 1.00 95.62 182 ALA A CA 1
ATOM 1427 C C . ALA A 1 182 ? -3.988 2.067 24.106 1.00 95.62 182 ALA A C 1
ATOM 1429 O O . ALA A 1 182 ? -4.235 1.253 24.991 1.00 95.62 182 ALA A O 1
ATOM 1430 N N . THR A 1 183 ? -4.871 2.376 23.153 1.00 93.88 183 THR A N 1
ATOM 1431 C CA . THR A 1 183 ? -6.255 1.868 23.122 1.00 93.88 183 THR A CA 1
ATOM 1432 C C . THR A 1 183 ? -6.414 0.598 22.286 1.00 93.88 183 THR A C 1
ATOM 1434 O O . THR A 1 183 ? -7.158 -0.308 22.657 1.00 93.88 183 THR A O 1
ATOM 1437 N N . THR A 1 184 ? -5.707 0.504 21.159 1.00 95.00 184 THR A N 1
ATOM 1438 C CA . THR A 1 184 ? -5.858 -0.599 20.195 1.00 95.00 184 THR A CA 1
ATOM 1439 C C . THR A 1 184 ? -4.755 -1.650 20.304 1.00 95.00 184 THR A C 1
ATOM 1441 O O . THR A 1 184 ? -4.926 -2.769 19.824 1.00 95.00 184 THR A O 1
ATOM 1444 N N . GLY A 1 185 ? -3.621 -1.303 20.922 1.00 95.75 185 GLY A N 1
ATOM 1445 C CA . GLY A 1 185 ? -2.412 -2.126 20.955 1.00 95.75 185 GLY A CA 1
ATOM 1446 C C . GLY A 1 185 ? -1.597 -2.114 19.656 1.00 95.75 185 GLY A C 1
ATOM 1447 O O . GLY A 1 185 ? -0.583 -2.805 19.590 1.00 95.75 185 GLY A O 1
ATOM 1448 N N . LEU A 1 186 ? -2.014 -1.360 18.633 1.00 95.94 186 LEU A N 1
ATOM 1449 C CA . LEU A 1 186 ? -1.386 -1.344 17.309 1.00 95.94 186 LEU A CA 1
ATOM 1450 C C . LEU A 1 186 ? -0.547 -0.080 17.094 1.00 95.94 186 LEU A C 1
ATOM 1452 O O . LEU A 1 186 ? -0.935 1.012 17.500 1.00 95.94 186 LEU A O 1
ATOM 1456 N N . ASP A 1 187 ? 0.588 -0.222 16.414 1.00 94.56 187 ASP A N 1
ATOM 1457 C CA . ASP A 1 187 ? 1.392 0.905 15.935 1.00 94.56 187 ASP A CA 1
ATOM 1458 C C . ASP A 1 187 ? 0.816 1.484 14.631 1.00 94.56 187 ASP A C 1
ATOM 1460 O O . ASP A 1 187 ? 0.218 0.757 13.834 1.00 94.56 187 ASP A O 1
ATOM 1464 N N . ILE A 1 188 ? 1.013 2.790 14.403 1.00 93.56 188 ILE A N 1
ATOM 1465 C CA . ILE A 1 188 ? 0.746 3.437 13.109 1.00 93.56 188 ILE A CA 1
ATOM 1466 C C . ILE A 1 188 ? 2.083 3.705 12.421 1.00 93.56 188 ILE A C 1
ATOM 1468 O O . ILE A 1 188 ? 2.887 4.496 12.912 1.00 93.56 188 ILE A O 1
ATOM 1472 N N . TYR A 1 189 ? 2.295 3.088 11.264 1.00 90.19 189 TYR A N 1
ATOM 1473 C CA . TYR A 1 189 ? 3.487 3.287 10.450 1.00 90.19 189 TYR A CA 1
ATOM 1474 C C . TYR A 1 189 ? 3.268 4.451 9.490 1.00 90.19 189 TYR A C 1
ATOM 1476 O O . TYR A 1 189 ? 2.310 4.468 8.714 1.00 90.19 189 TYR A O 1
ATOM 1484 N N . GLU A 1 190 ? 4.135 5.455 9.566 1.00 84.81 190 GLU A N 1
ATOM 1485 C CA . GLU A 1 190 ? 4.062 6.619 8.693 1.00 84.81 190 GLU A CA 1
ATOM 1486 C C . GLU A 1 190 ? 4.856 6.387 7.414 1.00 84.81 190 GLU A C 1
ATOM 1488 O O . GLU A 1 190 ? 6.009 5.959 7.423 1.00 84.81 190 GLU A O 1
ATOM 1493 N N . GLY A 1 191 ? 4.215 6.720 6.307 1.00 81.50 191 GLY A N 1
ATOM 1494 C CA . GLY A 1 191 ? 4.782 6.652 4.992 1.00 81.50 191 GLY A CA 1
ATOM 1495 C C . GLY A 1 191 ? 4.778 8.015 4.306 1.00 81.50 191 GLY A C 1
ATOM 1496 O O . GLY A 1 191 ? 3.758 8.707 4.256 1.00 81.50 191 GLY A O 1
ATOM 1497 N N . TYR A 1 192 ? 5.920 8.383 3.731 1.00 77.19 192 TYR A N 1
ATOM 1498 C CA . TYR A 1 192 ? 6.116 9.642 3.018 1.00 77.19 192 TYR A CA 1
ATOM 1499 C C . TYR A 1 192 ? 6.258 9.405 1.514 1.00 77.19 192 TYR A C 1
ATOM 1501 O O . TYR A 1 192 ? 6.997 8.524 1.081 1.00 77.19 192 TYR A O 1
ATOM 1509 N N . GLY A 1 193 ? 5.572 10.222 0.718 1.00 70.75 193 GLY A N 1
ATOM 1510 C CA . GLY A 1 193 ? 5.661 10.187 -0.735 1.00 70.75 193 GLY A CA 1
ATOM 1511 C C . GLY A 1 193 ? 4.966 11.3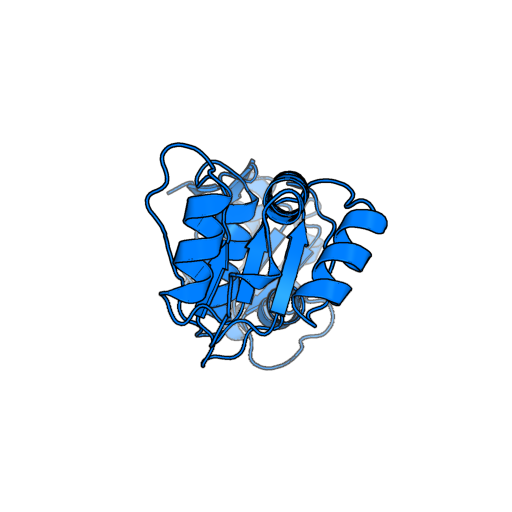82 -1.372 1.00 70.75 193 GLY A C 1
ATOM 1512 O O . GLY A 1 193 ? 4.163 12.069 -0.735 1.00 70.75 193 GLY A O 1
ATOM 1513 N N . GLN A 1 194 ? 5.288 11.618 -2.637 1.00 60.94 194 GLN A N 1
ATOM 1514 C CA . GLN A 1 194 ? 4.642 12.611 -3.485 1.00 60.94 194 GLN A CA 1
ATOM 1515 C C . GLN A 1 194 ? 4.119 11.934 -4.751 1.00 60.94 194 GLN A C 1
ATOM 1517 O O . GLN A 1 194 ? 4.227 10.720 -4.925 1.00 60.94 194 GLN A O 1
ATOM 1522 N N . THR A 1 195 ? 3.444 12.719 -5.576 1.00 59.41 195 THR A N 1
ATOM 1523 C CA . THR A 1 195 ? 2.830 12.233 -6.804 1.00 59.41 195 THR A CA 1
ATOM 1524 C C . THR A 1 195 ? 3.896 11.891 -7.861 1.00 59.41 195 THR A C 1
ATOM 1526 O O . THR A 1 195 ? 3.721 10.923 -8.604 1.00 59.41 195 THR A O 1
ATOM 1529 N N . GLU A 1 196 ? 4.985 12.670 -7.893 1.00 53.72 196 GLU A N 1
ATOM 1530 C CA . GLU A 1 196 ? 6.191 12.558 -8.732 1.00 53.72 196 GLU A CA 1
ATOM 1531 C C . GLU A 1 196 ? 7.222 11.532 -8.240 1.00 53.72 196 GLU A C 1
ATOM 1533 O O . GLU A 1 196 ? 7.852 10.903 -9.126 1.00 53.72 196 GLU A O 1
#

Mean predicted aligned error: 9.24 Å

pLDDT: mean 85.37, std 14.08, range [24.94, 98.06]

Radius of gyration: 19.85 Å; Cα contacts (8 Å, |Δi|>4): 298; chains: 1; bounding box: 42×28×56 Å

Organism: Aquarana catesbeiana (NCBI:txid8400)

Secondary structure (DSSP, 8-state):
--EE-TTS-EE----TT--HHHHHHHHHHTT-SEEEEETTTHHHHHHHHTT-TT--EEEEE-SS--TTSEEHHHHHHHHHT--TT-EEEE---TTSHHIIIIIIIHHHHTTPEEP----SS--HHHHHHHHHHS---EEEE-HHHHHHHTTS-GGG---SS--EEEEESSPPPHHHHHHHHHHHS--EEEE-----

InterPro domains:
  IPR000873 AMP-dependent synthetase/ligase domain [PF00501] (80-196)
  IPR042099 ANL, N-terminal domain [G3DSA:3.40.50.12780] (2-76)
  IPR042099 ANL, N-terminal domain [G3DSA:3.40.50.12780] (77-196)
  IPR051087 Mitochondrial Acyl-CoA Synthetase Medium-Chain [PTHR43605] (77-196)

Foldseek 3Di:
DFDCALLNDTDDDDDPPDALVRVLVCCQVVLDQEDEEEPVCVVSCVVCVVVRVSHNAYEYDYPDDDPRHHDPLVVLCPQQVDALAAEEEEPDDCSHLCCCRRQPDSQVSRNHHHDDDPDPDDDLVVVLVCQQPDQHAEYEYALVSLVRNLVDPLLVGDRPRHAYAEHEDDDHDVVSQVSCCVRHVHGYHYDYDGSD